Protein AF-A0A135S5Z6-F1 (afdb_monomer_lite)

InterPro domains:
  IPR000999 Ribonuclease III domain [PF14622] (173-322)
  IPR036389 Ribonuclease III, endonuclease domain superfamily [G3DSA:1.10.1520.10] (130-326)
  IPR036389 Ribonuclease III, endonuclease domain superfamily [SSF69065] (157-320)
  IPR040030 Large ribosomal subunit protein mL57 [PTHR28160] (63-325)

pLDDT: mean 74.76, std 24.68, range [29.77, 98.56]

Organism: NCBI:txid1460502

Secondary structure (DSSP, 8-state):
---------------------------------------PPPPPP-------------------S-------------------------HHHHHHHHHHHHHHHHHHHHTS-HHHHHS-TTT---GGG--SS--S--SSGGGG-------HHHHHHHHHHHH-TTGGGSS-HHHHHHHHB-TTGGGG-S--SHHHHHHHHHHHHHHHHHHHHT-SS--TTS----SSS-PPPP--HHHHHHTHHHH--HHHHS-HHHHHHHHHHHTGGGT-B---S-TT-TGGGTHHHHHHHHHHHHHHHHHHHHHHHHHHHHIIIIIIHHHHH--

Sequence (327 aa):
MPRDVEKLFRAPIAKKFPASGALAIRRYAHTEIRTTPSSLPRRPPPMATNGSRSAYSLTRQAARHCQSAANSRVVSPIQCLSRSFATTSSRKEAEAESKFDQLSRKTEEAERPDEIRQRPRWSYTPEGMKAPFSPHITKNPARSVWKVNEDPKKLDQMYVKLLGRDGDKMLPDETKWLAVTHKSFDQGRRGFNDKLAYLGRQAVILETTNRIVTGTDPLKKAIVPEKSYQRTPFEHPALTRVDNLNAEQPQKIVTKEKVEALALAAGLDKVLRWKPAKPENLSGSGQQIVLNSAVFAIVGAITLQHGAEVAGRVIRDRILRPLSANR

Radius of gyration: 34.45 Å; chains: 1;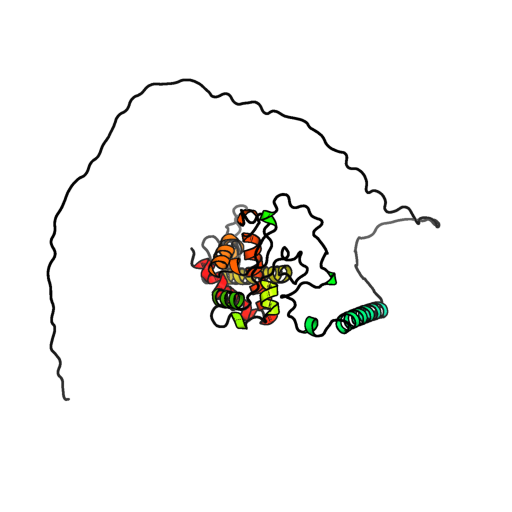 bounding box: 79×120×78 Å

Foldseek 3Di:
DDDDDDDDDDDDDDDDDDDDDDDDDDDDDDDDDDDDDDDDDDDDDDDDDDDDDDDDDDDDDDDDDDDDDDDDDDDDDDDDDDDDPDPPDDPVVVVVVVVVVVVVVVVVVVPDDVVVVPDQLLQDFDPVPDDPDDPDDDPDVVLVDDDADPDLVVLLLLLCLQQNPCSSVLAPSNLSSLLQEDCQFPVCSGRHQQVLLVQLVVLLQVLLLVCQLPDPDQDPQLDDQDPPPRDDDDDDPNVSSNSSCVVDHSCNLDDLVLLQVLLVSSVSVRHHRHRFPGPVDRVVSVVSVSSSSSVSSSLSSSCVRPNSVVSSVSSVPRPRVSSVVVD

Structure (mmCIF, N/CA/C/O backbone):
data_AF-A0A135S5Z6-F1
#
_entry.id   AF-A0A135S5Z6-F1
#
loop_
_atom_site.group_PDB
_atom_site.id
_atom_site.type_symbol
_atom_site.label_atom_id
_atom_site.label_alt_id
_atom_site.label_comp_id
_atom_site.label_asym_id
_atom_site.label_entity_id
_atom_site.label_seq_id
_atom_site.pdbx_PDB_ins_code
_atom_site.Cartn_x
_atom_site.Cartn_y
_atom_site.Cartn_z
_atom_site.occupancy
_atom_site.B_iso_or_equiv
_atom_site.auth_seq_id
_atom_site.auth_comp_id
_atom_site.auth_asym_id
_atom_site.auth_atom_id
_atom_site.pdbx_PDB_model_num
ATOM 1 N N . MET A 1 1 ? -30.371 -57.659 24.797 1.00 33.06 1 MET A N 1
ATOM 2 C CA . MET A 1 1 ? -30.153 -59.118 24.902 1.00 33.06 1 MET A CA 1
ATOM 3 C C . MET A 1 1 ? -30.192 -59.698 23.503 1.00 33.06 1 MET A C 1
ATOM 5 O O . MET A 1 1 ? -31.210 -59.479 22.857 1.00 33.06 1 MET A O 1
ATOM 9 N N . PRO A 1 2 ? -29.181 -60.454 23.052 1.00 59.91 2 PRO A N 1
ATOM 10 C CA . PRO A 1 2 ? -27.808 -60.629 23.568 1.00 59.91 2 PRO A CA 1
ATOM 11 C C . PRO A 1 2 ? -26.762 -60.211 22.493 1.00 59.91 2 PRO A C 1
ATOM 13 O O . PRO A 1 2 ? -27.157 -59.928 21.371 1.00 59.91 2 PRO A O 1
ATOM 16 N N . ARG A 1 3 ? -25.436 -60.149 22.659 1.00 42.84 3 ARG A N 1
ATOM 17 C CA . ARG A 1 3 ? -24.391 -60.277 23.706 1.00 42.84 3 ARG A CA 1
ATOM 18 C C . ARG A 1 3 ? -23.099 -59.803 22.982 1.00 42.84 3 ARG A C 1
ATOM 20 O O . ARG A 1 3 ? -23.012 -59.985 21.771 1.00 42.84 3 ARG A O 1
ATOM 27 N N . ASP A 1 4 ? -22.244 -58.978 23.591 1.00 39.84 4 ASP A N 1
ATOM 28 C CA . ASP A 1 4 ? -20.953 -59.338 24.235 1.00 39.84 4 ASP A CA 1
ATOM 29 C C . ASP A 1 4 ? -20.061 -60.253 23.356 1.00 39.84 4 ASP A C 1
ATOM 31 O O . ASP A 1 4 ? -20.560 -61.204 22.769 1.00 39.84 4 ASP A O 1
ATOM 35 N N . VAL A 1 5 ? -18.744 -60.082 23.178 1.00 50.25 5 VAL A N 1
ATOM 36 C CA . VAL A 1 5 ? -17.636 -59.949 24.152 1.00 50.25 5 VAL A CA 1
ATOM 37 C C . VAL A 1 5 ? -16.398 -59.470 23.343 1.00 50.25 5 VAL A C 1
ATOM 39 O O . VAL A 1 5 ? -16.127 -60.006 22.275 1.00 50.25 5 VAL A O 1
ATOM 42 N N . GLU A 1 6 ? -15.767 -58.326 23.617 1.00 40.44 6 GLU A N 1
ATOM 43 C CA . GLU A 1 6 ? -14.581 -58.125 24.476 1.00 40.44 6 GLU A CA 1
ATOM 44 C C . GLU A 1 6 ? -13.326 -59.018 24.234 1.00 40.44 6 GLU A C 1
ATOM 46 O O . GLU A 1 6 ? -13.364 -60.235 24.359 1.00 40.44 6 GLU A O 1
ATOM 51 N N . LYS A 1 7 ? -12.175 -58.325 24.114 1.00 39.28 7 LYS A N 1
ATOM 52 C CA . LYS A 1 7 ? -10.827 -58.643 24.654 1.00 39.28 7 LYS A CA 1
ATOM 53 C C . LYS A 1 7 ? -9.782 -59.439 23.841 1.00 39.28 7 LYS A C 1
ATOM 55 O O . LYS A 1 7 ? -10.051 -60.462 23.232 1.00 39.28 7 LYS A O 1
ATOM 60 N N . LEU A 1 8 ? -8.539 -58.972 24.086 1.00 38.53 8 LEU A N 1
ATOM 61 C CA . LEU A 1 8 ? -7.199 -59.586 23.954 1.00 38.53 8 LEU A CA 1
ATOM 62 C C . LEU A 1 8 ? -6.511 -59.380 22.582 1.00 38.53 8 LEU A C 1
ATOM 64 O O . LEU A 1 8 ? -7.043 -59.769 21.561 1.00 38.53 8 LEU A O 1
ATOM 68 N N . PHE A 1 9 ? -5.337 -58.744 22.449 1.00 41.53 9 PHE A N 1
ATOM 69 C CA . PHE A 1 9 ? -4.136 -58.807 23.290 1.00 41.53 9 PHE A CA 1
ATOM 70 C C . PHE A 1 9 ? -3.334 -57.488 23.338 1.00 41.53 9 PHE A C 1
ATOM 72 O O . PHE A 1 9 ? -3.061 -56.849 22.325 1.00 41.53 9 PHE A O 1
ATOM 79 N N . ARG A 1 10 ? -2.882 -57.152 24.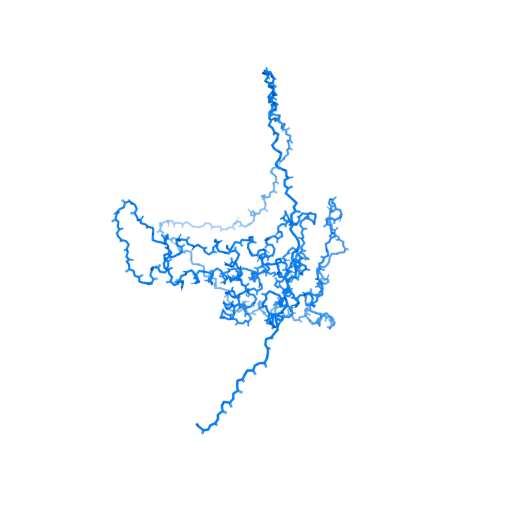553 1.00 38.50 10 ARG A N 1
ATOM 80 C CA . ARG A 1 10 ? -1.723 -56.297 24.857 1.00 38.50 10 ARG A CA 1
ATOM 81 C C . ARG A 1 10 ? -0.425 -57.041 24.520 1.00 38.50 10 ARG A C 1
ATOM 83 O O . ARG A 1 10 ? -0.319 -58.219 24.843 1.00 38.50 10 ARG A O 1
ATOM 90 N N . ALA A 1 11 ? 0.600 -56.317 24.078 1.00 42.72 11 ALA A N 1
ATOM 91 C CA . ALA A 1 11 ? 1.997 -56.693 24.301 1.00 42.72 11 ALA A CA 1
ATOM 92 C C . ALA A 1 11 ? 2.855 -55.432 24.546 1.00 42.72 11 ALA A C 1
ATOM 94 O O . ALA A 1 11 ? 2.865 -54.538 23.700 1.00 42.72 11 ALA A O 1
ATOM 95 N N . PRO A 1 12 ? 3.557 -55.332 25.690 1.00 49.12 12 PRO A N 1
ATOM 96 C CA . PRO A 1 12 ? 4.584 -54.330 25.941 1.00 49.12 12 PRO A CA 1
ATOM 97 C C . PRO A 1 12 ? 5.981 -54.936 25.737 1.00 49.12 12 PRO A C 1
ATOM 99 O O . PRO A 1 12 ? 6.234 -56.066 26.151 1.00 49.12 12 PRO A O 1
ATOM 102 N N . ILE A 1 13 ? 6.926 -54.169 25.189 1.00 45.94 13 ILE A N 1
ATOM 103 C CA . ILE A 1 13 ? 8.354 -54.486 25.313 1.00 45.94 13 ILE A CA 1
ATOM 104 C C . ILE A 1 13 ? 9.064 -53.284 25.922 1.00 45.94 13 ILE A C 1
ATOM 106 O O . ILE A 1 13 ? 9.037 -52.169 25.408 1.00 45.94 13 ILE A O 1
ATOM 110 N N . ALA A 1 14 ? 9.656 -53.556 27.077 1.00 39.03 14 ALA A N 1
ATOM 111 C CA . ALA A 1 14 ? 10.441 -52.660 27.896 1.00 39.03 14 ALA A CA 1
ATOM 112 C C . ALA A 1 14 ? 11.945 -52.923 27.708 1.00 39.03 14 ALA A C 1
ATOM 114 O O . ALA A 1 14 ? 12.332 -54.014 27.289 1.00 39.03 14 ALA A O 1
ATOM 115 N N . LYS A 1 15 ? 12.741 -51.973 28.234 1.00 37.72 15 LYS A N 1
ATOM 116 C CA . LYS A 1 15 ? 14.175 -52.043 28.612 1.00 37.72 15 LYS A CA 1
ATOM 117 C C . LYS A 1 15 ? 15.142 -51.750 27.445 1.00 37.72 15 LYS A C 1
ATOM 119 O O . LYS A 1 15 ? 14.987 -52.298 26.371 1.00 37.72 15 LYS A O 1
ATOM 124 N N . LYS A 1 16 ? 16.176 -50.906 27.576 1.00 40.78 16 LYS A N 1
ATOM 125 C CA . LYS A 1 16 ? 17.075 -50.668 28.723 1.00 40.78 16 LYS A CA 1
ATOM 126 C C . LYS A 1 16 ? 17.855 -49.348 28.529 1.00 40.78 16 LYS A C 1
ATOM 128 O O . LYS A 1 16 ? 18.374 -49.100 27.447 1.00 40.78 16 LYS A O 1
ATOM 133 N N . PHE A 1 17 ? 17.984 -48.567 29.602 1.00 38.69 17 PHE A N 1
ATOM 134 C CA . PHE A 1 17 ? 19.065 -47.592 29.815 1.00 38.69 17 PHE A CA 1
ATOM 135 C C . PHE A 1 17 ? 20.422 -48.312 29.943 1.00 38.69 17 PHE A C 1
ATOM 137 O O . PHE A 1 17 ? 20.457 -49.484 30.336 1.00 38.69 17 PHE A O 1
ATOM 144 N N . PRO A 1 18 ? 21.533 -47.581 29.763 1.00 49.31 18 PRO A N 1
ATOM 145 C CA . PRO A 1 18 ? 22.458 -47.466 30.887 1.00 49.31 18 PRO A CA 1
ATOM 146 C C . PRO A 1 18 ? 22.756 -46.012 31.265 1.00 49.31 18 PRO A C 1
ATOM 148 O O . PRO A 1 18 ? 22.744 -45.094 30.449 1.00 49.31 18 PRO A O 1
ATOM 151 N N . ALA A 1 19 ? 22.993 -45.854 32.561 1.00 38.47 19 ALA A N 1
ATOM 152 C CA . ALA A 1 19 ? 23.325 -44.628 33.252 1.00 38.47 19 ALA A CA 1
ATOM 153 C C . ALA A 1 19 ? 24.844 -44.455 33.412 1.00 38.47 19 ALA A C 1
ATOM 155 O O . ALA A 1 19 ? 25.598 -45.425 33.397 1.00 38.47 19 ALA A O 1
ATOM 156 N N . SER A 1 20 ? 25.192 -43.220 33.776 1.00 36.28 20 SER A N 1
ATOM 157 C CA . SER A 1 20 ? 26.299 -42.820 34.653 1.00 36.28 20 SER A CA 1
ATOM 158 C C . SER A 1 20 ? 27.591 -42.329 33.995 1.00 36.28 20 SER A C 1
ATOM 160 O O . SER A 1 20 ? 28.229 -43.010 33.202 1.00 36.28 20 SER A O 1
ATOM 162 N N . GLY A 1 21 ? 27.976 -41.120 34.406 1.00 33.28 21 GLY A N 1
ATOM 163 C CA . GLY A 1 21 ? 29.203 -40.420 34.038 1.00 33.28 21 GLY A CA 1
ATOM 164 C C . GLY A 1 21 ? 29.171 -38.987 34.569 1.00 33.28 21 GLY A C 1
ATOM 165 O O . GLY A 1 21 ? 28.945 -38.046 33.819 1.00 33.28 21 GLY A O 1
ATOM 166 N N . ALA A 1 22 ? 29.283 -38.850 35.890 1.00 35.81 22 ALA A N 1
ATOM 167 C CA . ALA A 1 22 ? 29.226 -37.601 36.640 1.00 35.81 22 ALA A CA 1
ATOM 168 C C . ALA A 1 22 ? 30.531 -36.775 36.575 1.00 35.81 22 ALA A C 1
ATOM 170 O O . ALA A 1 22 ? 31.592 -37.302 36.261 1.00 35.81 22 ALA A O 1
ATOM 171 N N . LEU A 1 23 ? 30.406 -35.522 37.043 1.00 34.34 23 LEU A N 1
ATOM 172 C CA . LEU A 1 23 ? 31.441 -34.631 37.599 1.00 34.34 23 LEU A CA 1
ATOM 173 C C . LEU A 1 23 ? 32.421 -33.949 36.627 1.00 34.34 23 LEU A C 1
ATOM 175 O O . LEU A 1 23 ? 33.351 -34.560 36.124 1.00 34.34 23 LEU A O 1
ATOM 179 N N . ALA A 1 24 ? 32.331 -32.616 36.546 1.00 35.38 24 ALA A N 1
ATOM 180 C CA . ALA A 1 24 ? 33.337 -31.747 37.172 1.00 35.38 24 ALA A CA 1
ATOM 181 C C . ALA A 1 24 ? 32.924 -30.267 37.105 1.00 35.38 24 ALA A C 1
ATOM 183 O O . ALA A 1 24 ? 32.918 -29.623 36.059 1.00 35.38 24 ALA A O 1
ATOM 184 N N . ILE A 1 25 ? 32.629 -29.725 38.283 1.00 36.72 25 ILE A N 1
ATOM 185 C CA . ILE A 1 25 ? 32.660 -28.300 38.600 1.00 36.72 25 ILE A CA 1
ATOM 186 C C . ILE A 1 25 ? 34.129 -27.862 38.571 1.00 36.72 25 ILE A C 1
ATOM 188 O O . ILE A 1 25 ? 34.948 -28.443 39.282 1.00 36.72 25 ILE A O 1
ATOM 192 N N . ARG A 1 26 ? 34.470 -26.800 37.835 1.00 34.34 26 ARG A N 1
ATOM 193 C CA . ARG A 1 26 ? 35.707 -26.051 38.091 1.00 34.34 26 ARG A CA 1
ATOM 194 C C . ARG A 1 26 ? 35.443 -24.552 38.051 1.00 34.34 26 ARG A C 1
ATOM 196 O O . ARG A 1 26 ? 35.392 -23.921 37.003 1.00 34.34 26 ARG A O 1
ATOM 203 N N . ARG A 1 27 ? 35.263 -24.015 39.258 1.00 32.66 27 ARG A N 1
ATOM 204 C CA . ARG A 1 27 ? 35.545 -22.623 39.604 1.00 32.66 27 ARG A CA 1
ATOM 205 C C . ARG A 1 27 ? 37.040 -22.379 39.379 1.00 32.66 27 ARG A C 1
ATOM 207 O O . ARG A 1 27 ? 37.848 -23.180 39.839 1.00 32.66 27 ARG A O 1
ATOM 214 N N . TYR A 1 28 ? 37.391 -21.260 38.763 1.00 33.09 28 TYR A N 1
ATOM 215 C CA . TYR A 1 28 ? 38.654 -20.584 39.035 1.00 33.09 28 TYR A CA 1
ATOM 216 C C . TYR A 1 28 ? 38.333 -19.142 39.389 1.00 33.09 28 TYR A C 1
ATOM 218 O O . TYR A 1 28 ? 37.579 -18.466 38.692 1.00 33.09 28 TYR A O 1
ATOM 226 N N . ALA A 1 29 ? 38.865 -18.730 40.529 1.00 35.31 29 ALA A N 1
ATOM 227 C CA . ALA A 1 29 ? 38.752 -17.404 41.085 1.00 35.31 29 ALA A CA 1
ATOM 228 C C . ALA A 1 29 ? 40.149 -16.771 41.142 1.00 35.31 29 ALA A C 1
ATOM 230 O O . ALA A 1 29 ? 41.141 -17.486 41.249 1.00 35.31 29 ALA A O 1
ATOM 231 N N . HIS A 1 30 ? 40.144 -15.439 41.113 1.00 31.36 30 HIS A N 1
ATOM 232 C CA . HIS A 1 30 ? 41.157 -14.498 41.593 1.00 31.36 30 HIS A CA 1
ATOM 233 C C . HIS A 1 30 ? 42.606 -14.613 41.101 1.00 31.36 30 HIS A C 1
ATOM 235 O O . HIS A 1 30 ? 43.379 -15.441 41.562 1.00 31.36 30 HIS A O 1
ATOM 241 N N . THR A 1 31 ? 43.016 -13.574 40.372 1.00 35.94 31 THR A N 1
ATOM 242 C CA . THR A 1 31 ? 44.218 -12.805 40.730 1.00 35.94 31 THR A CA 1
ATOM 243 C C . THR A 1 31 ? 43.923 -11.318 40.552 1.00 35.94 31 THR A C 1
ATOM 245 O O . THR A 1 31 ? 43.756 -10.837 39.433 1.00 35.94 31 THR A O 1
ATOM 248 N N . GLU A 1 32 ? 43.827 -10.608 41.676 1.00 32.50 32 GLU A N 1
ATOM 249 C CA . GLU A 1 32 ? 44.032 -9.163 41.766 1.00 32.50 32 GLU A CA 1
ATOM 250 C C . GLU A 1 32 ? 45.529 -8.868 41.613 1.00 32.50 32 GLU A C 1
ATOM 252 O O . GLU A 1 32 ? 46.336 -9.495 42.293 1.00 32.50 32 GLU A O 1
ATOM 257 N N . ILE A 1 33 ? 45.897 -7.865 40.810 1.00 39.72 33 ILE A N 1
ATOM 258 C CA . ILE A 1 33 ? 47.034 -6.992 41.125 1.00 39.72 33 ILE A CA 1
ATOM 259 C C . ILE A 1 33 ? 46.586 -5.547 40.899 1.00 39.72 33 ILE A C 1
ATOM 261 O O . ILE A 1 33 ? 46.046 -5.170 39.861 1.00 39.72 33 ILE A O 1
ATOM 265 N N . ARG A 1 34 ? 46.797 -4.773 41.954 1.00 33.94 34 ARG A N 1
ATOM 266 C CA . ARG A 1 34 ? 46.487 -3.368 42.183 1.00 33.94 34 ARG A CA 1
ATOM 267 C C . ARG A 1 34 ? 47.744 -2.558 41.855 1.00 33.94 34 ARG A C 1
ATOM 269 O O . ARG A 1 34 ? 48.773 -2.908 42.414 1.00 33.94 34 ARG A O 1
ATOM 276 N N . THR A 1 35 ? 47.651 -1.480 41.069 1.00 34.44 35 THR A N 1
ATOM 277 C CA . THR A 1 35 ? 48.279 -0.164 41.351 1.00 34.44 35 THR A CA 1
ATOM 278 C C . THR A 1 35 ? 47.932 0.883 40.284 1.00 34.44 35 THR A C 1
ATOM 280 O O . THR A 1 35 ? 47.500 0.572 39.183 1.00 34.44 35 THR A O 1
ATOM 283 N N . THR A 1 36 ? 48.020 2.141 40.704 1.00 39.62 36 THR A N 1
ATOM 284 C CA . THR A 1 36 ? 47.377 3.369 40.214 1.00 39.62 36 THR A CA 1
ATOM 285 C C . THR A 1 36 ? 48.281 4.173 39.231 1.00 39.62 36 THR A C 1
ATOM 287 O O . THR A 1 36 ? 49.090 3.566 38.541 1.00 39.62 36 THR A O 1
ATOM 290 N N . PRO A 1 37 ? 48.140 5.506 39.041 1.00 45.12 37 PRO A N 1
ATOM 291 C CA . PRO A 1 37 ? 47.428 6.096 37.901 1.00 45.12 37 PRO A CA 1
ATOM 292 C C . PRO A 1 37 ? 48.278 7.139 37.133 1.00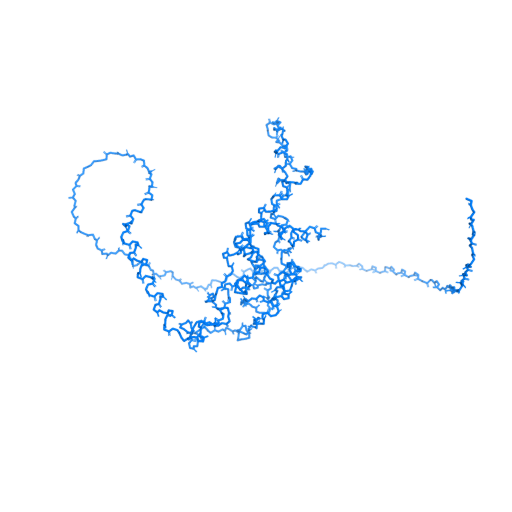 45.12 37 PRO A C 1
ATOM 294 O O . PRO A 1 37 ? 48.961 7.940 37.759 1.00 45.12 37 PRO A O 1
ATOM 297 N N . SER A 1 38 ? 48.189 7.272 35.804 1.00 33.22 38 SER A N 1
ATOM 298 C CA . SER A 1 38 ? 48.546 8.566 35.185 1.00 33.22 38 SER A CA 1
ATOM 299 C C . SER A 1 38 ? 48.112 8.715 33.726 1.00 33.22 38 SER A C 1
ATOM 301 O O . SER A 1 38 ? 48.103 7.759 32.957 1.00 33.22 38 SER A O 1
ATOM 303 N N . SER A 1 39 ? 47.880 9.978 33.366 1.00 34.44 39 SER A N 1
ATOM 304 C CA . SER A 1 39 ? 47.888 10.572 32.024 1.00 34.44 39 SER A CA 1
ATOM 305 C C . SER A 1 39 ? 46.571 10.592 31.225 1.00 34.44 39 SER A C 1
ATOM 307 O O . SER A 1 39 ? 46.135 9.652 30.570 1.00 34.44 39 SER A O 1
ATOM 309 N N . LEU A 1 40 ? 45.963 11.778 31.284 1.00 49.03 40 LEU A N 1
ATOM 310 C CA . LEU A 1 40 ? 44.963 12.342 30.381 1.00 49.03 40 LEU A CA 1
ATOM 311 C C . LEU A 1 40 ? 45.347 12.177 28.897 1.00 49.03 40 LEU A C 1
ATOM 313 O O . LEU A 1 40 ? 46.477 12.516 28.540 1.00 49.03 40 LEU A O 1
ATOM 317 N N . PRO A 1 41 ? 44.393 11.900 27.991 1.00 40.62 41 PRO A N 1
ATOM 318 C CA . PRO A 1 41 ? 44.498 12.350 26.617 1.00 40.62 41 PRO A CA 1
ATOM 319 C C . PRO A 1 41 ? 43.770 13.690 26.452 1.00 40.62 41 PRO A C 1
ATOM 321 O O . PRO A 1 41 ? 42.580 13.851 26.730 1.00 40.62 41 PRO A O 1
ATOM 324 N N . ARG A 1 42 ? 44.548 14.673 26.006 1.00 38.09 42 ARG A N 1
ATOM 325 C CA . ARG A 1 42 ? 44.143 16.033 25.651 1.00 38.09 42 ARG A CA 1
ATOM 326 C C . ARG A 1 42 ? 43.036 16.015 24.590 1.00 38.09 42 ARG A C 1
ATOM 328 O O . ARG A 1 42 ? 43.154 15.334 23.575 1.00 38.09 42 ARG A O 1
ATOM 335 N N . ARG A 1 43 ? 41.997 16.832 24.797 1.00 42.97 43 ARG A N 1
ATOM 336 C CA . ARG A 1 43 ? 41.061 17.246 23.740 1.00 42.97 43 ARG A CA 1
ATOM 337 C C . ARG A 1 43 ? 41.835 17.979 22.633 1.00 42.97 43 ARG A C 1
ATOM 339 O O . ARG A 1 43 ? 42.553 18.924 22.963 1.00 42.97 43 ARG A O 1
ATOM 346 N N . PRO A 1 44 ? 41.666 17.628 21.349 1.00 50.72 44 PRO A N 1
ATOM 347 C CA . PRO A 1 44 ? 42.070 18.509 20.265 1.00 50.72 44 PRO A CA 1
ATOM 348 C C . PRO A 1 44 ? 41.059 19.667 20.113 1.00 50.72 44 PRO A C 1
ATOM 350 O O . PRO A 1 44 ? 39.861 19.470 20.340 1.00 50.72 44 PRO A O 1
ATOM 353 N N . PRO A 1 45 ? 41.517 20.881 19.760 1.00 50.78 45 PRO A N 1
ATOM 354 C CA . PRO A 1 45 ? 40.648 22.035 19.548 1.00 50.78 45 PRO A CA 1
ATOM 355 C C . PRO A 1 45 ? 39.825 21.892 18.253 1.00 50.78 45 PRO A C 1
ATOM 357 O O . PRO A 1 45 ? 40.278 21.247 17.305 1.00 50.78 45 PRO A O 1
ATOM 360 N N . PRO A 1 46 ? 38.637 22.517 18.163 1.00 39.91 46 PRO A N 1
ATOM 361 C CA . PRO A 1 46 ? 37.906 22.597 16.908 1.00 39.91 46 PRO A CA 1
ATOM 362 C C . PRO A 1 46 ? 38.623 23.560 15.951 1.00 39.91 46 PRO A C 1
ATOM 364 O O . PRO A 1 46 ? 38.662 24.769 16.175 1.00 39.91 46 PRO A O 1
ATOM 367 N N . MET A 1 47 ? 39.180 23.025 14.863 1.00 36.56 47 MET A N 1
ATOM 368 C CA . MET A 1 47 ? 39.570 23.827 13.706 1.00 36.56 47 MET A CA 1
ATOM 369 C C . MET A 1 47 ? 38.311 24.290 12.972 1.00 36.56 47 MET A C 1
ATOM 371 O O . MET A 1 47 ? 37.653 23.512 12.284 1.00 36.56 47 MET A O 1
ATOM 375 N N . ALA A 1 48 ? 37.996 25.574 13.108 1.00 40.22 48 ALA A N 1
ATOM 376 C CA . ALA A 1 48 ? 37.149 26.288 12.170 1.00 40.22 48 ALA A CA 1
ATOM 377 C C . ALA A 1 48 ? 38.002 26.676 10.953 1.00 40.22 48 ALA A C 1
ATOM 379 O O . ALA A 1 48 ? 38.882 27.530 11.053 1.00 40.22 48 ALA A O 1
ATOM 380 N N . THR A 1 49 ? 37.749 26.055 9.803 1.00 48.69 49 THR A N 1
ATOM 381 C CA . THR A 1 49 ? 38.215 26.558 8.510 1.00 48.69 49 THR A CA 1
ATOM 382 C C . THR A 1 49 ? 37.036 27.185 7.775 1.00 48.69 49 THR A C 1
ATOM 384 O O . THR A 1 49 ? 36.084 26.525 7.367 1.00 48.69 49 THR A O 1
ATOM 387 N N . ASN A 1 50 ? 37.107 28.508 7.639 1.00 36.94 50 ASN A N 1
ATOM 388 C CA . ASN A 1 50 ? 36.367 29.267 6.640 1.00 36.94 50 ASN A CA 1
ATOM 389 C C . ASN A 1 50 ? 36.802 28.829 5.237 1.00 36.94 50 ASN A C 1
ATOM 391 O O . ASN A 1 50 ? 37.981 28.554 5.013 1.00 36.94 50 ASN A O 1
ATOM 395 N N . GLY A 1 51 ? 35.876 28.829 4.276 1.00 30.48 51 GLY A N 1
ATOM 396 C CA . GLY A 1 51 ? 36.243 28.528 2.896 1.00 30.48 51 GLY A CA 1
ATOM 397 C C . GLY A 1 51 ? 35.112 28.514 1.879 1.00 30.48 51 GLY A C 1
ATOM 398 O O . GLY A 1 51 ? 34.940 27.517 1.195 1.00 30.48 51 GLY A O 1
ATOM 399 N N . SER A 1 52 ? 34.426 29.650 1.750 1.00 39.19 52 SER A N 1
ATOM 400 C CA . SER A 1 52 ? 34.001 30.240 0.470 1.00 39.19 52 SER A CA 1
ATOM 401 C C . SER A 1 52 ? 32.997 29.516 -0.439 1.00 39.19 52 SER A C 1
ATOM 403 O O . SER A 1 52 ? 33.235 28.414 -0.921 1.00 39.19 52 SER A O 1
ATOM 405 N N . ARG A 1 53 ? 31.986 30.307 -0.839 1.00 39.00 53 ARG A N 1
ATOM 406 C CA . ARG A 1 53 ? 31.264 30.379 -2.134 1.00 39.00 53 ARG A CA 1
ATOM 407 C C . ARG A 1 53 ? 29.760 30.357 -1.874 1.00 39.00 53 ARG A C 1
ATOM 409 O O . ARG A 1 53 ? 29.272 29.549 -1.108 1.00 39.00 53 ARG A O 1
ATOM 416 N N . SER A 1 54 ? 28.938 31.157 -2.518 1.00 39.59 54 SER A N 1
ATOM 417 C CA . SER A 1 54 ? 29.115 32.298 -3.402 1.00 39.59 54 SER A CA 1
ATOM 418 C C . SER A 1 54 ? 27.711 32.886 -3.529 1.00 39.59 54 SER A C 1
ATOM 420 O O . SER A 1 54 ? 26.718 32.186 -3.321 1.00 39.59 54 SER A O 1
ATOM 422 N N . ALA A 1 55 ? 27.661 34.179 -3.797 1.00 39.16 55 ALA A N 1
ATOM 423 C CA . ALA A 1 55 ? 26.481 35.009 -3.854 1.00 39.16 55 ALA A CA 1
ATOM 424 C C . ALA A 1 55 ? 25.294 34.361 -4.583 1.00 39.16 55 ALA A C 1
ATOM 426 O O . ALA A 1 55 ? 25.391 33.893 -5.716 1.00 39.16 55 ALA A O 1
ATOM 427 N N . TYR A 1 56 ? 24.142 34.441 -3.920 1.00 37.12 56 TYR A N 1
ATOM 428 C CA . TYR A 1 56 ? 22.836 34.436 -4.553 1.00 37.12 56 TYR A CA 1
ATOM 429 C C . TYR A 1 56 ? 22.820 35.494 -5.656 1.00 37.12 56 TYR A C 1
ATOM 431 O O . TYR A 1 56 ? 22.847 36.692 -5.378 1.00 37.12 56 TYR A O 1
ATOM 439 N N . SER A 1 57 ? 22.767 35.048 -6.906 1.00 34.94 57 SER A N 1
ATOM 440 C CA . SER A 1 57 ? 22.549 35.927 -8.044 1.00 34.94 57 SER A CA 1
ATOM 441 C C . SER A 1 57 ? 21.400 35.406 -8.901 1.00 34.94 57 SER A C 1
ATOM 443 O O . SER A 1 57 ? 21.469 34.309 -9.448 1.00 34.94 57 SER A O 1
ATOM 445 N N . LEU A 1 58 ? 20.407 36.283 -9.052 1.00 37.22 58 LEU A N 1
ATOM 446 C CA . LEU A 1 58 ? 19.647 36.509 -10.279 1.00 37.22 58 LEU A CA 1
ATOM 447 C C . LEU A 1 58 ? 18.553 35.492 -10.631 1.00 37.22 58 LEU A C 1
ATOM 449 O O . LEU A 1 58 ? 18.737 34.547 -11.386 1.00 37.22 58 LEU A O 1
ATOM 453 N N . THR A 1 59 ? 17.337 35.818 -10.194 1.00 39.25 59 THR A N 1
ATOM 454 C CA . THR A 1 59 ? 16.136 35.737 -11.046 1.00 39.25 59 THR A CA 1
ATOM 455 C C . THR A 1 59 ? 15.094 36.743 -10.543 1.00 39.25 59 THR A C 1
ATOM 457 O O . THR A 1 59 ? 14.072 36.411 -9.955 1.00 39.25 59 THR A O 1
ATOM 460 N N . ARG A 1 60 ? 15.389 38.033 -10.748 1.00 40.69 60 ARG A N 1
ATOM 461 C CA . ARG A 1 60 ? 14.389 39.109 -10.803 1.00 40.69 60 ARG A CA 1
ATOM 462 C C . ARG A 1 60 ? 14.308 39.579 -12.248 1.00 40.69 60 ARG A C 1
ATOM 464 O O . ARG A 1 60 ? 15.001 40.513 -12.627 1.00 40.69 60 ARG A O 1
ATOM 471 N N . GLN A 1 61 ? 13.481 38.919 -13.049 1.00 35.59 61 GLN A N 1
ATOM 472 C CA . GLN A 1 61 ? 13.006 39.481 -14.311 1.00 35.59 61 GLN A CA 1
ATOM 473 C C . GLN A 1 61 ? 11.706 38.786 -14.720 1.00 35.59 61 GLN A C 1
ATOM 475 O O . GLN A 1 61 ? 11.651 37.932 -15.592 1.00 35.59 61 GLN A O 1
ATOM 480 N N . ALA A 1 62 ? 10.641 39.161 -14.025 1.00 36.56 62 ALA A N 1
ATOM 481 C CA . ALA A 1 62 ? 9.278 39.064 -14.512 1.00 36.56 62 ALA A CA 1
ATOM 482 C C . ALA A 1 62 ? 8.529 40.279 -13.949 1.00 36.56 62 ALA A C 1
ATOM 484 O O . ALA A 1 62 ? 8.743 40.644 -12.794 1.00 36.56 62 ALA A O 1
ATOM 485 N N . ALA A 1 63 ? 7.680 40.889 -14.776 1.00 37.00 63 ALA A N 1
ATOM 486 C CA . ALA A 1 63 ? 6.836 42.054 -14.490 1.00 37.00 63 ALA A CA 1
ATOM 487 C C . ALA A 1 63 ? 7.493 43.444 -14.611 1.00 37.00 63 ALA A C 1
ATOM 489 O O . ALA A 1 63 ? 7.566 44.206 -13.650 1.00 37.00 63 ALA A O 1
ATOM 490 N N . ARG A 1 64 ? 7.868 43.821 -15.840 1.00 39.94 64 ARG A N 1
ATOM 491 C CA . ARG A 1 64 ? 7.744 45.208 -16.326 1.00 39.94 64 ARG A CA 1
ATOM 492 C C . ARG A 1 64 ? 7.402 45.214 -17.813 1.00 39.94 64 ARG A C 1
ATOM 494 O O . ARG A 1 64 ? 8.275 45.386 -18.648 1.00 39.94 64 ARG A O 1
ATOM 501 N N . HIS A 1 65 ? 6.132 45.012 -18.131 1.00 34.81 65 HIS A N 1
ATOM 502 C CA . HIS A 1 65 ? 5.508 45.620 -19.301 1.00 34.81 65 HIS A CA 1
ATOM 503 C C . HIS A 1 65 ? 3.995 45.631 -19.074 1.00 34.81 65 HIS A C 1
ATOM 505 O O . HIS A 1 65 ? 3.450 44.668 -18.544 1.00 34.81 65 HIS A O 1
ATOM 511 N N . CYS A 1 66 ? 3.365 46.741 -19.456 1.00 32.94 66 CYS A N 1
ATOM 512 C CA . CYS A 1 66 ? 1.937 47.058 -19.340 1.00 32.94 66 CYS A CA 1
ATOM 513 C C . CYS A 1 66 ? 1.485 47.655 -17.993 1.00 32.94 66 CYS A C 1
ATOM 515 O O . CYS A 1 66 ? 0.693 47.076 -17.257 1.00 32.94 66 CYS A O 1
ATOM 517 N N . GLN A 1 67 ? 1.920 48.889 -17.726 1.00 33.66 67 GLN A N 1
ATOM 518 C CA . GLN A 1 67 ? 1.045 49.899 -17.123 1.00 33.66 67 GLN A CA 1
ATOM 519 C C . GLN A 1 67 ? 1.154 51.188 -17.942 1.00 33.66 67 GLN A C 1
ATOM 521 O O . GLN A 1 67 ? 2.195 51.836 -17.933 1.00 33.66 67 GLN A O 1
ATOM 526 N N . SER A 1 68 ? 0.083 51.538 -18.653 1.00 29.77 68 SER A N 1
ATOM 527 C CA . SER A 1 68 ? -0.302 52.926 -18.921 1.00 29.77 68 SER A CA 1
ATOM 528 C C . SER A 1 68 ? -1.720 52.942 -19.490 1.00 29.77 68 SER A C 1
ATOM 530 O O . SER A 1 68 ? -1.917 52.582 -20.645 1.00 29.77 68 SER A O 1
ATOM 532 N N . ALA A 1 69 ? -2.694 53.315 -18.659 1.00 35.25 69 ALA A N 1
ATOM 533 C CA . ALA A 1 69 ? -3.800 54.191 -19.043 1.00 35.25 69 ALA A CA 1
ATOM 534 C C . ALA A 1 69 ? -4.642 54.552 -17.804 1.00 35.25 69 ALA A C 1
ATOM 536 O O . ALA A 1 69 ? -5.404 53.743 -17.289 1.00 35.25 69 ALA A O 1
ATOM 537 N N . ALA A 1 70 ? -4.456 55.805 -17.386 1.00 35.56 70 ALA A N 1
ATOM 538 C CA . ALA A 1 70 ? -5.441 56.742 -16.847 1.00 35.56 70 ALA A CA 1
ATOM 539 C C . ALA A 1 70 ? -6.155 56.481 -15.499 1.00 35.56 70 ALA A C 1
ATOM 541 O O . ALA A 1 70 ? -6.980 55.593 -15.319 1.00 35.56 70 ALA A O 1
ATOM 542 N N . ASN A 1 71 ? -5.881 57.426 -14.595 1.00 33.66 71 ASN A N 1
ATOM 543 C CA . ASN A 1 71 ? -6.590 57.760 -13.365 1.00 33.66 71 ASN A CA 1
ATOM 544 C C . ASN A 1 71 ? -8.027 58.265 -13.604 1.00 33.66 71 ASN A C 1
ATOM 546 O O . ASN A 1 71 ? -8.232 59.138 -14.444 1.00 33.66 71 ASN A O 1
ATOM 550 N N . SER A 1 72 ? -8.944 57.931 -12.690 1.00 32.72 72 SER A N 1
ATOM 551 C CA . SER A 1 72 ? -9.869 58.918 -12.110 1.00 32.72 72 SER A CA 1
ATOM 552 C C . SER A 1 72 ? -10.202 58.574 -10.652 1.00 32.72 72 SER A C 1
ATOM 554 O O . SER A 1 72 ? -10.287 57.413 -10.269 1.00 32.72 72 SER A O 1
ATOM 556 N N . ARG A 1 73 ? -10.312 59.630 -9.845 1.00 36.50 73 ARG A N 1
ATOM 557 C CA . ARG A 1 73 ? -10.364 59.691 -8.376 1.00 36.50 73 ARG A CA 1
ATOM 558 C C . ARG A 1 73 ? -11.696 59.203 -7.760 1.00 36.50 73 ARG A C 1
ATOM 560 O O . ARG A 1 73 ? -12.718 59.263 -8.430 1.00 36.50 73 ARG A O 1
ATOM 567 N N . VAL A 1 74 ? -11.645 58.936 -6.440 1.00 35.31 74 VAL A N 1
ATOM 568 C CA . VAL A 1 74 ? -12.563 59.385 -5.346 1.00 35.31 74 VAL A CA 1
ATOM 569 C C . VAL A 1 74 ? -13.056 58.259 -4.391 1.00 35.31 74 VAL A C 1
ATOM 571 O O . VAL A 1 74 ? -13.901 57.456 -4.750 1.00 35.31 74 VAL A O 1
ATOM 574 N N . VAL A 1 75 ? -12.532 58.321 -3.147 1.00 36.03 75 VAL A N 1
ATOM 575 C CA . VAL A 1 75 ? -13.124 58.067 -1.797 1.00 36.03 75 VAL A CA 1
ATOM 576 C C . VAL A 1 75 ? -13.517 56.637 -1.337 1.00 36.03 75 VAL A C 1
ATOM 578 O O . VAL A 1 75 ? -14.340 55.952 -1.925 1.00 36.03 75 VAL A O 1
ATOM 581 N N . SER A 1 76 ? -12.927 56.240 -0.196 1.00 37.91 76 SER A N 1
ATOM 582 C CA . SER A 1 76 ? -13.176 55.064 0.681 1.00 37.91 76 SER A CA 1
ATOM 583 C C . SER A 1 76 ? -14.513 55.185 1.472 1.00 37.91 76 SER A C 1
ATOM 585 O O . SER A 1 76 ? -15.001 56.311 1.528 1.00 37.91 76 SER A O 1
ATOM 587 N N . PRO A 1 77 ? -15.093 54.159 2.171 1.00 48.12 77 PRO A N 1
ATOM 588 C CA . PRO A 1 77 ? -14.400 53.201 3.061 1.00 48.12 77 PRO A CA 1
ATOM 589 C C . PRO A 1 77 ? -14.948 51.743 3.164 1.00 48.12 77 PRO A C 1
ATOM 591 O O . PRO A 1 77 ? -16.073 51.438 2.802 1.00 48.12 77 PRO A O 1
ATOM 594 N N . ILE A 1 78 ? -14.090 50.866 3.716 1.00 46.09 78 ILE A N 1
ATOM 595 C CA . ILE A 1 78 ? -14.326 49.642 4.526 1.00 46.09 78 ILE A CA 1
ATOM 596 C C . ILE A 1 78 ? -15.519 48.736 4.148 1.00 46.09 78 ILE A C 1
ATOM 598 O O . ILE A 1 78 ? -16.648 49.079 4.473 1.00 46.09 78 ILE A O 1
ATOM 602 N N . GLN A 1 79 ? -15.245 47.503 3.671 1.00 36.75 79 GLN A N 1
ATOM 603 C CA . GLN A 1 79 ? -15.897 46.261 4.151 1.00 36.75 79 GLN A CA 1
ATOM 604 C C . GLN A 1 79 ? -15.318 44.953 3.549 1.00 36.75 79 GLN A C 1
ATOM 606 O O . GLN A 1 79 ? -15.137 44.810 2.346 1.00 36.75 79 GLN A O 1
ATOM 611 N N . CYS A 1 80 ? -15.055 44.010 4.462 1.00 34.22 80 CYS A N 1
ATOM 612 C CA . CYS A 1 80 ? -15.191 42.546 4.395 1.00 34.22 80 CYS A CA 1
ATOM 613 C C . CYS A 1 80 ? -14.570 41.730 3.237 1.00 34.22 80 CYS A C 1
ATOM 615 O O . CYS A 1 80 ? -15.095 41.614 2.135 1.00 34.22 80 CYS A O 1
ATOM 617 N N . LEU A 1 81 ? -13.512 40.992 3.592 1.00 42.81 81 LEU A N 1
ATOM 618 C CA . LEU A 1 81 ? -12.965 39.856 2.849 1.00 42.81 81 LEU A CA 1
ATOM 619 C C . LEU A 1 81 ? -13.981 38.704 2.765 1.00 42.81 81 LEU A C 1
ATOM 621 O O . LEU A 1 81 ? -14.221 38.006 3.746 1.00 42.81 81 LEU A O 1
ATOM 625 N N . SER A 1 82 ? -14.495 38.439 1.567 1.00 37.03 82 SER A N 1
ATOM 626 C CA . SER A 1 82 ? -14.986 37.114 1.172 1.00 37.03 82 SER A CA 1
ATOM 627 C C . SER A 1 82 ? -14.455 36.795 -0.229 1.00 37.03 82 SER A C 1
ATOM 629 O O . SER A 1 82 ? -14.877 37.354 -1.236 1.00 37.03 82 SER A O 1
ATOM 631 N N . ARG A 1 83 ? -13.434 35.928 -0.293 1.00 38.94 83 ARG A N 1
ATOM 632 C CA . ARG A 1 83 ? -12.926 35.367 -1.553 1.00 38.94 83 ARG A CA 1
ATOM 633 C C . ARG A 1 83 ? -13.911 34.307 -2.037 1.00 38.94 83 ARG A C 1
ATOM 635 O O . ARG A 1 83 ? -13.814 33.147 -1.648 1.00 38.94 83 ARG A O 1
ATOM 642 N N . SER A 1 84 ? -14.827 34.704 -2.907 1.00 36.91 84 SER A N 1
ATOM 643 C CA . SER A 1 84 ? -15.587 33.780 -3.744 1.00 36.91 84 SER A CA 1
ATOM 644 C C . SER A 1 84 ? -14.714 33.370 -4.931 1.00 36.91 84 SER A C 1
ATOM 646 O O . SER A 1 84 ? -14.469 34.170 -5.830 1.00 36.91 84 SER A O 1
ATOM 648 N N . PHE A 1 85 ? -14.222 32.130 -4.950 1.00 40.62 85 PHE A N 1
ATOM 649 C CA . PHE A 1 85 ? -13.690 31.536 -6.177 1.00 40.62 85 PHE A CA 1
ATOM 650 C C . PHE A 1 85 ? -14.872 31.048 -7.019 1.00 40.62 85 PHE A C 1
ATOM 652 O O . PHE A 1 85 ? -15.301 29.906 -6.900 1.00 40.62 85 PHE A O 1
ATOM 659 N N . ALA A 1 86 ? -15.418 31.937 -7.846 1.00 36.78 86 ALA A N 1
ATOM 660 C CA . ALA A 1 86 ? -16.338 31.581 -8.918 1.00 36.78 86 ALA A CA 1
ATOM 661 C C . ALA A 1 86 ? -15.584 31.683 -10.250 1.00 36.78 86 ALA A C 1
ATOM 663 O O . ALA A 1 86 ? -15.380 32.771 -10.780 1.00 36.78 86 ALA A O 1
ATOM 664 N N . THR A 1 87 ? -15.134 30.548 -10.785 1.00 42.16 87 THR A N 1
ATOM 665 C CA . THR A 1 87 ? -14.695 30.443 -12.181 1.00 42.16 87 THR A CA 1
ATOM 666 C C . THR A 1 87 ? -15.918 30.156 -13.039 1.00 42.16 87 THR A C 1
ATOM 668 O O . THR A 1 87 ? -16.301 29.003 -13.223 1.00 42.16 87 THR A O 1
ATOM 671 N N . THR A 1 88 ? -16.553 31.196 -13.568 1.00 43.12 88 THR A N 1
ATOM 672 C CA . THR A 1 88 ? -17.493 31.051 -14.682 1.00 43.12 88 THR A CA 1
ATOM 673 C C . THR A 1 88 ? -16.682 30.954 -15.973 1.00 43.12 88 THR A C 1
ATOM 675 O O . THR A 1 88 ? -16.522 31.939 -16.687 1.00 43.12 88 THR A O 1
ATOM 678 N N . SER A 1 89 ? -16.113 29.778 -16.247 1.00 50.94 89 SER A N 1
ATOM 679 C CA . SER A 1 89 ? -15.678 29.452 -17.608 1.00 50.94 89 SER A CA 1
ATOM 680 C C . SER A 1 89 ? -16.931 29.160 -18.429 1.00 50.94 89 SER A C 1
ATOM 682 O O . SER A 1 89 ? -17.833 28.443 -17.981 1.00 50.94 89 SER A O 1
ATOM 684 N N . SER A 1 90 ? -17.040 29.797 -19.591 1.00 49.28 90 SER A N 1
ATOM 685 C CA . SER A 1 90 ? -18.204 29.662 -20.452 1.00 49.28 90 SER A CA 1
ATOM 686 C C . SER A 1 90 ? -18.321 28.206 -20.928 1.00 49.28 90 SER A C 1
ATOM 688 O O . SER A 1 90 ? -17.357 27.584 -21.370 1.00 49.28 90 SER A O 1
ATOM 690 N N . ARG A 1 91 ? -19.526 27.627 -20.841 1.00 55.97 91 ARG A N 1
ATOM 691 C CA . ARG A 1 91 ? -19.806 26.208 -21.154 1.00 55.97 91 ARG A CA 1
ATOM 692 C C . ARG A 1 91 ? -19.377 25.789 -22.574 1.00 55.97 91 ARG A C 1
ATOM 694 O O . ARG A 1 91 ? -19.227 24.603 -22.834 1.00 55.97 91 ARG A O 1
ATOM 701 N N . LYS A 1 92 ? -19.171 26.757 -23.476 1.00 52.47 92 LYS A N 1
ATOM 702 C CA . LYS A 1 92 ? -18.743 26.548 -24.866 1.00 52.47 92 LYS A CA 1
ATOM 703 C C . LYS A 1 92 ? -17.222 26.423 -25.025 1.00 52.47 92 LYS A C 1
ATOM 705 O O . LYS A 1 92 ? -16.782 25.669 -25.886 1.00 52.47 92 LYS A O 1
ATOM 710 N N . GLU A 1 93 ? -16.427 27.100 -24.195 1.00 55.06 93 GLU A N 1
ATOM 711 C CA . GLU A 1 93 ? -14.957 27.004 -24.230 1.00 55.06 93 GLU A CA 1
ATOM 712 C C . GLU A 1 93 ? -14.475 25.678 -23.631 1.00 55.06 93 GLU A C 1
ATOM 714 O O . GLU A 1 93 ? -13.655 24.996 -24.241 1.00 55.06 93 GLU A O 1
ATOM 719 N N . ALA A 1 94 ? -15.084 25.228 -22.527 1.00 55.00 94 ALA A N 1
ATOM 720 C CA . ALA A 1 94 ? -14.782 23.923 -21.933 1.00 55.00 94 ALA A CA 1
ATOM 721 C C . ALA A 1 94 ? -15.138 22.740 -22.861 1.00 55.00 94 ALA A C 1
ATOM 723 O O . ALA A 1 94 ? -14.432 21.732 -22.894 1.00 55.00 94 ALA A O 1
ATOM 724 N N . GLU A 1 95 ? -16.212 22.849 -23.654 1.00 54.94 95 GLU A N 1
ATOM 725 C CA . GLU A 1 95 ? -16.559 21.831 -24.656 1.00 54.94 95 GLU A CA 1
ATOM 726 C C . GLU A 1 95 ? -15.591 21.825 -25.845 1.00 54.94 95 GLU A C 1
ATOM 728 O O . GLU A 1 95 ? -15.241 20.746 -26.330 1.00 54.94 95 GLU A O 1
ATOM 733 N N . ALA A 1 96 ? -15.142 22.996 -26.308 1.00 55.50 96 ALA A N 1
ATOM 734 C CA . ALA A 1 96 ? -14.196 23.116 -27.415 1.00 55.50 96 ALA A CA 1
ATOM 735 C C . ALA A 1 96 ? -12.797 22.601 -27.039 1.00 55.50 96 ALA A C 1
ATOM 737 O O . ALA A 1 96 ? -12.220 21.827 -27.803 1.00 55.50 96 ALA A O 1
ATOM 738 N N . GLU A 1 97 ? -12.300 22.933 -25.842 1.00 57.53 97 GLU A N 1
ATOM 739 C CA . GLU A 1 97 ? -11.050 22.380 -25.304 1.00 57.53 97 GLU A CA 1
ATOM 740 C C . GLU A 1 97 ? -11.149 20.859 -25.133 1.00 57.53 97 GLU A C 1
ATOM 742 O O . GLU A 1 97 ? -10.258 20.136 -25.574 1.00 57.53 97 GLU A O 1
ATOM 747 N N . SER A 1 98 ? -12.277 20.341 -24.623 1.00 60.31 98 SER A N 1
ATOM 748 C CA . SER A 1 98 ? -12.475 18.890 -24.493 1.00 60.31 98 SER A CA 1
ATOM 749 C C . SER A 1 98 ? -12.491 18.156 -25.840 1.00 60.31 98 SER A C 1
ATOM 751 O O . SER A 1 98 ? -12.029 17.019 -25.922 1.00 60.31 98 SER A O 1
ATOM 753 N N . LYS A 1 99 ? -13.004 18.792 -26.905 1.00 59.44 99 LYS A N 1
ATOM 754 C CA . LYS A 1 99 ? -13.060 18.214 -28.257 1.00 59.44 99 LYS A CA 1
ATOM 755 C C . LYS A 1 99 ? -11.697 18.233 -28.939 1.00 59.44 99 LYS A C 1
ATOM 757 O O . LYS A 1 99 ? -11.367 17.266 -29.620 1.00 59.44 99 LYS A O 1
ATOM 762 N N . PHE A 1 100 ? -10.907 19.288 -28.738 1.00 55.28 100 PHE A N 1
ATOM 763 C CA . PHE A 1 100 ? -9.546 19.373 -29.270 1.00 55.28 100 PHE A CA 1
ATOM 764 C C . PHE A 1 100 ? -8.615 18.351 -28.606 1.00 55.28 100 PHE A C 1
ATOM 766 O O . PHE A 1 100 ? -7.891 17.640 -29.303 1.00 55.28 100 PHE A O 1
ATOM 773 N N . ASP A 1 101 ? -8.711 18.194 -27.283 1.00 56.78 101 ASP A N 1
ATOM 774 C CA . ASP A 1 101 ? -7.952 17.184 -26.534 1.00 56.78 101 ASP A CA 1
ATOM 775 C C . ASP A 1 101 ? -8.362 15.755 -26.929 1.00 56.78 101 ASP A C 1
ATOM 777 O O . ASP A 1 101 ? -7.522 14.868 -27.089 1.00 56.78 101 ASP A O 1
ATOM 781 N N . GLN A 1 102 ? -9.661 15.523 -27.153 1.00 59.00 102 GLN A N 1
ATOM 782 C CA . GLN A 1 102 ? -10.166 14.237 -27.640 1.00 59.00 102 GLN A CA 1
ATOM 783 C C . GLN A 1 102 ? -9.706 13.925 -29.069 1.00 59.00 102 GLN A C 1
ATOM 785 O O . GLN A 1 102 ? -9.372 12.773 -29.345 1.00 59.00 102 GLN A O 1
ATOM 790 N N . LEU A 1 103 ? -9.663 14.913 -29.972 1.00 57.84 103 LEU A N 1
ATOM 791 C CA . LEU A 1 103 ? -9.175 14.711 -31.340 1.00 57.84 103 LEU A CA 1
ATOM 792 C C . LEU A 1 103 ? -7.670 14.436 -31.367 1.00 57.84 103 LEU A C 1
ATOM 794 O O . LEU A 1 103 ? -7.252 13.481 -32.012 1.00 57.84 103 LEU A O 1
ATOM 798 N N . SER A 1 104 ? -6.875 15.222 -30.638 1.00 57.53 104 SER A N 1
ATOM 799 C CA . SER A 1 104 ? -5.418 15.052 -30.574 1.00 57.53 104 SER A CA 1
ATOM 800 C C . SER A 1 104 ? -5.043 13.657 -30.059 1.00 57.53 104 SER A C 1
ATOM 802 O O . SER A 1 104 ? -4.269 12.926 -30.677 1.00 57.53 104 SER A O 1
ATOM 804 N N . ARG A 1 105 ? -5.716 13.215 -28.990 1.00 57.75 105 ARG A N 1
ATOM 805 C CA . ARG A 1 105 ? -5.519 11.889 -28.399 1.00 57.75 105 ARG A CA 1
ATOM 806 C C . ARG A 1 105 ? -5.927 10.753 -29.339 1.00 57.75 105 ARG A C 1
ATOM 808 O O . ARG A 1 105 ? -5.268 9.718 -29.361 1.00 57.75 105 ARG A O 1
ATOM 815 N N . LYS A 1 106 ? -6.982 10.949 -30.137 1.00 57.25 106 LYS A N 1
ATOM 816 C CA . LYS A 1 106 ? -7.459 9.966 -31.119 1.00 57.25 106 LYS A CA 1
ATOM 817 C C . LYS A 1 106 ? -6.520 9.855 -32.325 1.00 57.25 106 LYS A C 1
ATOM 819 O O . LYS A 1 106 ? -6.337 8.753 -32.831 1.00 57.25 106 LYS A O 1
ATOM 824 N N . THR A 1 107 ? -5.890 10.951 -32.745 1.00 55.47 107 THR A N 1
ATOM 825 C CA . THR A 1 107 ? -4.909 10.962 -33.844 1.00 55.47 107 THR A CA 1
ATOM 826 C C . THR A 1 107 ? -3.587 10.302 -33.433 1.00 55.47 107 THR A C 1
ATOM 828 O O . THR A 1 107 ? -3.104 9.421 -34.139 1.00 55.47 107 THR A O 1
ATOM 831 N N . GLU A 1 108 ? -3.056 10.605 -32.241 1.00 58.41 108 GLU A N 1
ATOM 832 C CA . GLU A 1 108 ? -1.842 9.947 -31.713 1.00 58.41 108 GLU A CA 1
ATOM 833 C C . GLU A 1 108 ? -2.041 8.448 -31.414 1.00 58.41 108 GLU A C 1
ATOM 835 O O . GLU A 1 108 ? -1.102 7.643 -31.428 1.00 58.41 108 GLU A O 1
ATOM 840 N N . GLU A 1 109 ? -3.269 8.048 -31.087 1.00 58.31 109 GLU A N 1
ATOM 841 C CA . GLU A 1 109 ? -3.624 6.645 -30.892 1.00 58.31 109 GLU A CA 1
ATOM 842 C C . GLU A 1 109 ? -3.793 5.921 -32.236 1.00 58.31 109 GLU A C 1
ATOM 844 O O . GLU A 1 109 ? -3.393 4.758 -32.331 1.00 58.31 109 GLU A O 1
ATOM 849 N N . ALA A 1 110 ? -4.268 6.618 -33.282 1.00 57.03 110 ALA A N 1
ATOM 850 C CA . ALA A 1 110 ? -4.475 6.125 -34.650 1.00 57.03 110 ALA A CA 1
ATOM 851 C C . ALA A 1 110 ? -3.176 5.907 -35.463 1.00 57.03 110 ALA A C 1
ATOM 853 O O . ALA A 1 110 ? -3.131 4.982 -36.274 1.00 57.03 110 ALA A O 1
ATOM 854 N N . GLU A 1 111 ? -2.110 6.669 -35.209 1.00 60.31 111 GLU A N 1
ATOM 855 C CA . GLU A 1 111 ? -0.812 6.522 -35.903 1.00 60.31 111 GLU A CA 1
ATOM 856 C C . GLU A 1 111 ? 0.122 5.463 -35.290 1.00 60.31 111 GLU A C 1
ATOM 858 O O . GLU A 1 111 ? 1.170 5.136 -35.851 1.00 60.31 111 GLU A O 1
ATOM 863 N N . ARG A 1 112 ? -0.228 4.896 -34.129 1.00 61.56 112 ARG A N 1
ATOM 864 C CA . ARG A 1 112 ? 0.615 3.894 -33.465 1.00 61.56 112 ARG A CA 1
ATOM 865 C C . ARG A 1 112 ? 0.524 2.533 -34.180 1.00 61.56 112 ARG A C 1
ATOM 867 O O . ARG A 1 112 ? -0.592 2.047 -34.355 1.00 61.56 112 ARG A O 1
ATOM 874 N N . PRO A 1 113 ? 1.657 1.874 -34.503 1.00 68.44 113 PRO A N 1
ATOM 875 C CA . PRO A 1 113 ? 1.663 0.512 -35.038 1.00 68.44 113 PRO A CA 1
ATOM 876 C C . PRO A 1 113 ? 0.839 -0.442 -34.163 1.00 68.44 113 PRO A C 1
ATOM 878 O O . PRO A 1 113 ? 0.955 -0.400 -32.933 1.00 68.44 113 PRO A O 1
ATOM 881 N N . ASP A 1 114 ? 0.050 -1.329 -34.776 1.00 65.25 114 ASP A N 1
ATOM 882 C CA . ASP A 1 114 ? -0.870 -2.230 -34.060 1.00 65.25 114 ASP A CA 1
ATOM 883 C C . ASP A 1 114 ? -0.162 -3.126 -33.030 1.00 65.25 114 ASP A C 1
ATOM 885 O O . ASP A 1 114 ? -0.702 -3.397 -31.955 1.00 65.25 114 ASP A O 1
ATOM 889 N N . GLU A 1 115 ? 1.098 -3.492 -33.278 1.00 64.12 115 GLU A N 1
ATOM 890 C CA . GLU A 1 115 ? 1.923 -4.230 -32.317 1.00 64.12 115 GLU A CA 1
ATOM 891 C C . GLU A 1 115 ? 2.147 -3.481 -30.993 1.00 64.12 115 GLU A C 1
ATOM 893 O O . GLU A 1 115 ? 2.276 -4.104 -29.941 1.00 64.12 115 GLU A O 1
ATOM 898 N N . ILE A 1 116 ? 2.209 -2.147 -31.015 1.00 64.56 116 ILE A N 1
ATOM 899 C CA . ILE A 1 116 ? 2.417 -1.316 -29.817 1.00 64.56 116 ILE A CA 1
ATOM 900 C C . ILE A 1 116 ? 1.099 -1.135 -29.057 1.00 64.56 116 ILE A C 1
ATOM 902 O O . ILE A 1 116 ? 1.112 -0.971 -27.834 1.00 64.56 116 ILE A O 1
ATOM 906 N N . ARG A 1 117 ? -0.039 -1.205 -29.761 1.00 67.81 117 ARG A N 1
ATOM 907 C CA . ARG A 1 117 ? -1.376 -1.155 -29.153 1.00 67.81 117 ARG A CA 1
ATOM 908 C C . ARG A 1 117 ? -1.689 -2.408 -28.339 1.00 67.81 117 ARG A C 1
ATOM 910 O O . ARG A 1 117 ? -2.351 -2.307 -27.315 1.00 67.81 117 ARG A O 1
ATOM 917 N N . GLN A 1 118 ? -1.194 -3.567 -28.772 1.00 77.00 118 GLN A N 1
ATOM 918 C CA . GLN A 1 118 ? -1.463 -4.848 -28.109 1.00 77.00 118 GLN A CA 1
ATOM 919 C C . GLN A 1 118 ? -0.511 -5.157 -26.945 1.00 77.00 118 GLN A C 1
ATOM 921 O O . GLN A 1 118 ? -0.835 -5.967 -26.076 1.00 77.00 118 GLN A O 1
ATOM 926 N N . ARG A 1 119 ? 0.672 -4.529 -26.897 1.00 86.19 119 ARG A N 1
ATOM 927 C CA . ARG A 1 119 ? 1.633 -4.752 -25.808 1.00 86.19 119 ARG A CA 1
ATOM 928 C C . ARG A 1 119 ? 1.145 -4.080 -24.521 1.00 86.19 119 ARG A C 1
ATOM 930 O O . ARG A 1 119 ? 0.794 -2.899 -24.543 1.00 86.19 119 ARG A O 1
ATOM 937 N N . PRO A 1 120 ? 1.194 -4.768 -23.369 1.00 90.69 120 PRO A N 1
ATOM 938 C CA . PRO A 1 120 ? 0.705 -4.191 -22.129 1.00 90.69 120 PRO A CA 1
ATOM 939 C C . PRO A 1 120 ? 1.615 -3.045 -21.677 1.00 90.69 120 PRO A C 1
ATOM 941 O O . PRO A 1 120 ? 2.847 -3.140 -21.755 1.00 90.69 120 PRO A O 1
ATOM 944 N N . ARG A 1 121 ? 1.027 -1.962 -21.158 1.00 90.00 121 ARG A N 1
ATOM 945 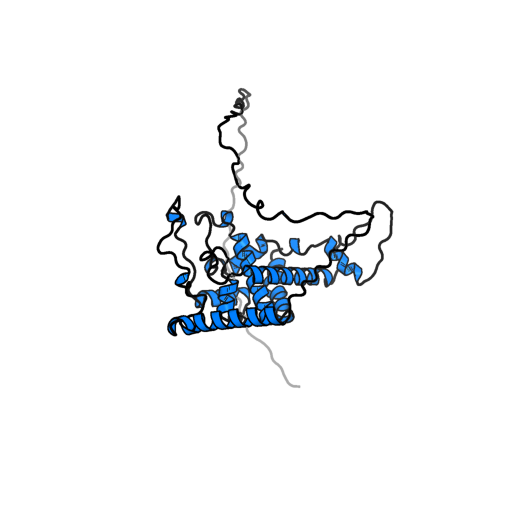C CA . ARG A 1 121 ? 1.749 -0.698 -20.892 1.00 90.00 121 ARG A CA 1
ATOM 946 C C . ARG A 1 121 ? 2.902 -0.832 -19.901 1.00 90.00 121 ARG A C 1
ATOM 948 O O . ARG A 1 121 ? 3.845 -0.048 -19.924 1.00 90.00 121 ARG A O 1
ATOM 955 N N . TRP A 1 122 ? 2.837 -1.814 -19.007 1.00 91.19 122 TRP A N 1
ATOM 956 C CA . TRP A 1 122 ? 3.880 -2.053 -18.016 1.00 91.19 122 TRP A CA 1
ATOM 957 C C . TRP A 1 122 ? 5.155 -2.662 -18.615 1.00 91.19 122 TRP A C 1
ATOM 959 O O . TRP A 1 122 ? 6.202 -2.566 -17.967 1.00 91.19 122 TRP A O 1
ATOM 969 N N . SER A 1 123 ? 5.094 -3.265 -19.810 1.00 92.19 123 SER A N 1
ATOM 970 C CA . SER A 1 123 ? 6.199 -4.027 -20.419 1.00 92.19 123 SER A CA 1
ATOM 971 C C . SER A 1 123 ? 7.227 -3.146 -21.131 1.00 92.19 123 SER A C 1
ATOM 973 O O . SER A 1 123 ? 8.428 -3.373 -20.991 1.00 92.19 123 SER A O 1
ATOM 975 N N . TYR A 1 124 ? 6.800 -2.059 -21.775 1.00 91.75 124 TYR A N 1
ATOM 976 C CA . TYR A 1 124 ? 7.672 -1.177 -22.553 1.00 91.75 124 TYR A CA 1
ATOM 977 C C . TYR A 1 124 ? 7.660 0.269 -22.042 1.00 91.75 124 TYR A C 1
ATOM 979 O O . TYR A 1 124 ? 6.812 0.668 -21.246 1.00 91.75 124 TYR A O 1
ATOM 987 N N . THR A 1 125 ? 8.638 1.052 -22.494 1.00 91.31 125 THR A N 1
ATOM 988 C CA . THR A 1 125 ? 8.681 2.510 -22.310 1.00 91.31 125 THR A CA 1
ATOM 989 C C . THR A 1 125 ? 8.338 3.156 -23.653 1.00 91.31 125 THR A C 1
ATOM 991 O O . THR A 1 125 ? 8.930 2.736 -24.651 1.00 91.31 125 THR A O 1
ATOM 994 N N . PRO A 1 126 ? 7.423 4.141 -23.714 1.00 90.44 126 PRO A N 1
ATOM 995 C CA . PRO A 1 126 ? 7.090 4.831 -24.960 1.00 90.44 126 PRO A CA 1
ATOM 996 C C . PRO A 1 126 ? 8.335 5.385 -25.666 1.00 90.44 126 PRO A C 1
ATOM 998 O O . PRO A 1 126 ? 9.177 6.010 -25.020 1.00 90.44 126 PRO A O 1
ATOM 1001 N N . GLU A 1 127 ? 8.449 5.162 -26.979 1.00 89.31 127 GLU A N 1
ATOM 1002 C CA . GLU A 1 127 ? 9.669 5.468 -27.744 1.00 89.31 127 GLU A CA 1
ATOM 1003 C C . GLU A 1 127 ? 10.003 6.962 -27.738 1.00 89.31 127 GLU A C 1
ATOM 1005 O O . GLU A 1 127 ? 11.135 7.331 -27.446 1.00 89.31 127 GLU A O 1
ATOM 1010 N N . GLY A 1 128 ? 9.000 7.828 -27.921 1.00 89.94 128 GLY A N 1
ATOM 1011 C CA . GLY A 1 128 ? 9.181 9.285 -27.885 1.00 89.94 128 GLY A CA 1
ATOM 1012 C C . GLY A 1 128 ? 9.644 9.837 -26.531 1.00 89.94 128 GLY A C 1
ATOM 1013 O O . GLY A 1 128 ? 10.066 10.984 -26.444 1.00 89.94 128 GLY A O 1
ATOM 1014 N N . MET A 1 129 ? 9.597 9.032 -25.463 1.00 90.88 129 MET A N 1
ATOM 1015 C CA . MET A 1 129 ? 10.128 9.414 -24.153 1.00 90.88 129 MET A CA 1
ATOM 1016 C C . MET A 1 129 ? 11.561 8.923 -23.924 1.00 90.88 129 MET A C 1
ATOM 1018 O O . MET A 1 129 ? 12.150 9.252 -22.892 1.00 90.88 129 MET A O 1
ATOM 1022 N N . LYS A 1 130 ? 12.135 8.113 -24.821 1.00 91.00 130 LYS A N 1
ATOM 1023 C CA . LYS A 1 130 ? 13.504 7.607 -24.679 1.00 91.00 130 LYS A CA 1
ATOM 1024 C C . LYS A 1 130 ? 14.508 8.672 -25.114 1.00 91.00 130 LYS A C 1
ATOM 1026 O O . LYS A 1 130 ? 14.303 9.394 -26.080 1.00 91.00 130 LYS A O 1
ATOM 1031 N N . ALA A 1 131 ? 15.607 8.762 -24.372 1.00 89.56 131 ALA A N 1
ATOM 1032 C CA . ALA A 1 131 ? 16.742 9.597 -24.746 1.00 89.56 131 ALA A CA 1
ATOM 1033 C C . ALA A 1 131 ? 17.786 8.725 -25.464 1.00 89.56 131 ALA A C 1
ATOM 1035 O O . ALA A 1 131 ? 17.943 7.565 -25.073 1.00 89.56 131 ALA A O 1
ATOM 1036 N N . PRO A 1 132 ? 18.526 9.259 -26.452 1.00 91.19 132 PRO A N 1
ATOM 1037 C CA . PRO A 1 132 ? 19.534 8.493 -27.189 1.00 91.19 132 PRO A CA 1
ATOM 1038 C C . PRO A 1 132 ? 20.707 8.052 -26.300 1.00 91.19 132 PRO A C 1
ATOM 1040 O O . PRO A 1 132 ? 21.262 6.975 -26.489 1.00 91.19 132 PRO A O 1
ATOM 1043 N N . PHE A 1 133 ? 21.068 8.859 -25.299 1.00 90.81 133 PHE A N 1
ATOM 1044 C CA . PHE A 1 133 ? 22.060 8.524 -24.278 1.00 90.81 133 PHE A CA 1
ATOM 1045 C C . PHE A 1 133 ? 21.735 9.240 -22.959 1.00 90.81 133 PHE A C 1
ATOM 1047 O O . PHE A 1 133 ? 20.951 10.190 -22.925 1.00 90.81 133 PHE A O 1
ATOM 1054 N N . SER A 1 134 ? 22.325 8.783 -21.850 1.00 87.50 134 SER A N 1
ATOM 1055 C CA . SER A 1 134 ? 22.177 9.444 -20.546 1.00 87.50 134 SER A CA 1
ATOM 1056 C C . SER A 1 134 ? 23.115 10.654 -20.452 1.00 87.50 134 SER A C 1
ATOM 1058 O O . SER A 1 134 ? 24.329 10.453 -20.471 1.00 87.50 134 SER A O 1
ATOM 1060 N N . PRO A 1 135 ? 22.612 11.889 -20.268 1.00 89.19 135 PRO A N 1
ATOM 1061 C CA . PRO A 1 135 ? 23.468 13.058 -20.051 1.00 89.19 135 PRO A CA 1
ATOM 1062 C C . PRO A 1 135 ? 24.077 13.090 -18.638 1.00 89.19 135 PRO A C 1
ATOM 1064 O O . PRO A 1 135 ? 25.025 13.825 -18.378 1.00 89.19 135 PRO A O 1
ATOM 1067 N N . HIS A 1 136 ? 23.527 12.316 -17.696 1.00 86.00 136 HIS A N 1
ATOM 1068 C CA . HIS A 1 136 ? 23.996 12.305 -16.315 1.00 86.00 136 HIS A CA 1
ATOM 1069 C C . HIS A 1 136 ? 25.239 11.423 -16.151 1.00 86.00 136 HIS A C 1
ATOM 1071 O O . HIS A 1 136 ? 25.179 10.206 -16.345 1.00 86.00 136 HIS A O 1
ATOM 1077 N N . ILE A 1 137 ? 26.345 12.034 -15.718 1.00 87.12 137 ILE A N 1
ATOM 1078 C CA . ILE A 1 137 ? 27.584 11.330 -15.375 1.00 87.12 137 ILE A CA 1
ATOM 1079 C C . ILE A 1 137 ? 27.440 10.736 -13.972 1.00 87.12 137 ILE A C 1
ATOM 1081 O O . ILE A 1 137 ? 27.396 11.447 -12.966 1.00 87.12 137 ILE A O 1
ATOM 1085 N N . THR A 1 138 ? 27.373 9.408 -13.897 1.00 86.06 138 THR A N 1
ATOM 1086 C CA . THR A 1 138 ? 27.259 8.698 -12.619 1.00 86.06 138 THR A CA 1
ATOM 1087 C C . THR A 1 138 ? 28.640 8.560 -11.978 1.00 86.06 138 THR A C 1
ATOM 1089 O O . THR A 1 138 ? 29.536 7.978 -12.577 1.00 86.06 138 THR A O 1
ATOM 1092 N N . LYS A 1 139 ? 28.805 9.034 -10.732 1.00 89.19 139 LYS A N 1
ATOM 1093 C CA . LYS A 1 139 ? 30.091 8.963 -9.999 1.00 89.19 139 LYS A CA 1
ATOM 1094 C C . LYS A 1 139 ? 30.653 7.543 -9.886 1.00 89.19 139 LYS A C 1
ATOM 1096 O O . LYS A 1 139 ? 31.857 7.354 -9.973 1.00 89.19 139 LYS A O 1
ATOM 1101 N N . ASN A 1 140 ? 29.783 6.564 -9.640 1.00 89.19 140 ASN A N 1
ATOM 1102 C CA . ASN A 1 140 ? 30.146 5.152 -9.604 1.00 89.19 140 ASN A CA 1
ATOM 1103 C C . ASN A 1 140 ? 29.264 4.388 -10.607 1.00 89.19 140 ASN A C 1
ATOM 1105 O O . ASN A 1 140 ? 28.058 4.273 -10.356 1.00 89.19 140 ASN A O 1
ATOM 1109 N N . PRO A 1 141 ? 29.827 3.854 -11.707 1.00 88.44 141 PRO A N 1
ATOM 1110 C CA . PRO A 1 141 ? 29.053 3.167 -12.738 1.00 88.44 141 PRO A CA 1
ATOM 1111 C C . PRO A 1 141 ? 28.350 1.913 -12.209 1.00 88.44 141 PRO A C 1
ATOM 1113 O O . PRO A 1 141 ? 27.268 1.589 -12.695 1.00 88.44 141 PRO A O 1
ATOM 1116 N N . ALA A 1 142 ? 28.866 1.262 -11.160 1.00 88.31 142 ALA A N 1
ATOM 1117 C CA . ALA A 1 142 ? 28.225 0.091 -10.561 1.00 88.31 142 ALA A CA 1
ATOM 1118 C C . ALA A 1 142 ? 26.819 0.400 -10.014 1.00 88.31 142 ALA A C 1
ATOM 1120 O O . ALA A 1 142 ? 25.936 -0.450 -10.063 1.00 88.31 142 ALA A O 1
ATOM 1121 N N . ARG A 1 143 ? 26.561 1.643 -9.572 1.00 89.69 143 ARG A N 1
ATOM 1122 C CA . ARG A 1 143 ? 25.233 2.058 -9.081 1.00 89.69 143 ARG A CA 1
ATOM 1123 C C . ARG A 1 143 ? 24.189 2.205 -10.191 1.00 89.69 143 ARG A C 1
ATOM 1125 O O . ARG A 1 143 ? 22.990 2.266 -9.916 1.00 89.69 143 ARG A O 1
ATOM 1132 N N . SER A 1 144 ? 24.627 2.284 -11.449 1.00 86.88 144 SER A N 1
ATOM 1133 C CA . SER A 1 144 ? 23.724 2.391 -12.597 1.00 86.88 144 SER A CA 1
ATOM 1134 C C . SER A 1 144 ? 23.024 1.066 -12.907 1.00 86.88 144 SER A C 1
ATOM 1136 O O . SER A 1 144 ? 21.900 1.085 -13.408 1.00 86.88 144 SER A O 1
ATOM 1138 N N . VAL A 1 145 ? 23.615 -0.069 -12.529 1.00 89.56 145 VAL A N 1
ATOM 1139 C CA . VAL A 1 145 ? 23.061 -1.398 -12.788 1.00 89.56 145 VAL A CA 1
ATOM 1140 C C . VAL A 1 145 ? 22.108 -1.780 -11.655 1.00 89.56 145 VAL A C 1
ATOM 1142 O O . VAL A 1 145 ? 22.491 -1.854 -10.492 1.00 89.56 145 VAL A O 1
ATOM 1145 N N . TRP A 1 146 ? 20.836 -2.001 -11.986 1.00 93.50 146 TRP A N 1
ATOM 1146 C CA . TRP A 1 146 ? 19.839 -2.531 -11.055 1.00 93.50 146 TRP A CA 1
ATOM 1147 C C . TRP A 1 146 ? 18.853 -3.400 -11.826 1.00 93.50 146 TRP A C 1
ATOM 1149 O O . TRP A 1 146 ? 18.169 -2.902 -12.722 1.00 93.50 146 TRP A O 1
ATOM 1159 N N . LYS A 1 147 ? 18.807 -4.695 -11.506 1.00 93.81 147 LYS A N 1
ATOM 1160 C CA . LYS A 1 147 ? 17.926 -5.649 -12.181 1.00 93.81 147 LYS A CA 1
ATOM 1161 C C . LYS A 1 147 ? 16.537 -5.587 -11.558 1.00 93.81 147 LYS A C 1
ATOM 1163 O O . LYS A 1 147 ? 16.392 -5.693 -10.345 1.00 93.81 147 LYS A O 1
ATOM 1168 N N . VAL A 1 148 ? 15.527 -5.433 -12.403 1.00 94.19 148 VAL A N 1
ATOM 1169 C CA . VAL A 1 148 ? 14.117 -5.368 -12.008 1.00 94.19 148 VAL A CA 1
ATOM 1170 C C . VAL A 1 148 ? 13.396 -6.617 -12.515 1.00 94.19 148 VAL A C 1
ATOM 1172 O O . VAL A 1 148 ? 13.843 -7.243 -13.475 1.00 94.19 148 VAL A O 1
ATOM 1175 N N . ASN A 1 149 ? 12.309 -7.013 -11.849 1.00 94.50 149 ASN A N 1
ATOM 1176 C CA . ASN A 1 149 ? 11.487 -8.129 -12.298 1.00 94.50 149 ASN A CA 1
ATOM 1177 C C . ASN A 1 149 ? 10.673 -7.767 -13.549 1.00 94.50 149 ASN A C 1
ATOM 1179 O O . ASN A 1 149 ? 10.018 -6.725 -13.591 1.00 94.50 149 ASN A O 1
ATOM 1183 N N . GLU A 1 150 ? 10.661 -8.681 -14.514 1.00 92.25 150 GLU A N 1
ATOM 1184 C CA . GLU A 1 150 ? 9.846 -8.610 -15.732 1.00 92.25 150 GLU A CA 1
ATOM 1185 C C . GLU A 1 150 ? 8.911 -9.824 -15.863 1.00 92.25 150 GLU A C 1
ATOM 1187 O O . GLU A 1 150 ? 7.995 -9.811 -16.681 1.00 92.25 150 GLU A O 1
ATOM 1192 N N . ASP A 1 151 ? 9.081 -10.847 -15.014 1.00 95.19 151 ASP A N 1
ATOM 1193 C CA . ASP A 1 151 ? 8.312 -12.087 -15.090 1.00 95.19 151 ASP A CA 1
ATOM 1194 C C . ASP A 1 151 ? 6.938 -11.926 -14.406 1.00 95.19 151 ASP A C 1
ATOM 1196 O O . ASP A 1 151 ? 6.891 -11.738 -13.179 1.00 95.19 151 ASP A O 1
ATOM 1200 N N . PRO A 1 152 ? 5.811 -12.081 -15.131 1.00 94.88 152 PRO A N 1
ATOM 1201 C CA . PRO A 1 152 ? 4.469 -11.981 -14.547 1.00 94.88 152 PRO A CA 1
ATOM 1202 C C . PRO A 1 152 ? 4.175 -13.123 -13.566 1.00 94.88 152 PRO A C 1
ATOM 1204 O O . PRO A 1 152 ? 3.596 -12.905 -12.509 1.00 94.88 152 PRO A O 1
ATOM 1207 N N . LYS A 1 153 ? 4.698 -14.328 -13.819 1.00 96.12 153 LYS A N 1
ATOM 1208 C CA . LYS A 1 153 ? 4.500 -15.484 -12.927 1.00 96.12 153 LYS A CA 1
ATOM 1209 C C . LYS A 1 153 ? 5.058 -15.254 -11.517 1.00 96.12 153 LYS A C 1
ATOM 1211 O O . LYS A 1 153 ? 4.487 -15.731 -10.539 1.00 96.12 153 LYS A O 1
ATOM 1216 N N . LYS A 1 154 ? 6.174 -14.521 -11.390 1.00 96.25 154 LYS A N 1
ATOM 1217 C CA . LYS A 1 154 ? 6.750 -14.164 -10.080 1.00 96.25 154 LYS A CA 1
ATOM 1218 C C . LYS A 1 154 ? 5.865 -13.168 -9.332 1.00 96.25 154 LYS A C 1
ATOM 1220 O O . LYS A 1 154 ? 5.761 -13.249 -8.110 1.00 96.25 154 LYS A O 1
ATOM 1225 N N . LEU A 1 155 ? 5.226 -12.258 -10.066 1.00 96.81 155 LEU A N 1
ATOM 1226 C CA . LEU A 1 155 ? 4.263 -11.306 -9.523 1.00 96.81 155 LEU A CA 1
ATOM 1227 C C . LEU A 1 155 ? 3.035 -12.034 -8.975 1.00 96.81 155 LEU A C 1
ATOM 1229 O O . LEU A 1 155 ? 2.683 -11.819 -7.818 1.00 96.81 155 LEU A O 1
ATOM 1233 N N . ASP A 1 156 ? 2.457 -12.957 -9.741 1.00 97.06 156 ASP A N 1
ATOM 1234 C CA . ASP A 1 156 ? 1.288 -13.730 -9.307 1.00 97.06 156 ASP A CA 1
ATOM 1235 C C . ASP A 1 156 ? 1.577 -14.549 -8.044 1.00 97.06 156 ASP A C 1
ATOM 1237 O O . ASP A 1 156 ? 0.804 -14.522 -7.087 1.00 97.06 156 ASP A O 1
ATOM 1241 N N . GLN A 1 157 ? 2.743 -15.200 -7.975 1.00 97.00 157 GLN A N 1
ATOM 1242 C CA . GLN A 1 157 ? 3.165 -15.932 -6.776 1.00 97.00 157 GLN A CA 1
ATOM 1243 C C . GLN A 1 157 ? 3.270 -15.032 -5.537 1.00 97.00 157 GLN A C 1
ATOM 1245 O O . GLN A 1 157 ? 2.941 -15.470 -4.435 1.00 97.00 157 GLN A O 1
ATOM 1250 N N . MET A 1 158 ? 3.726 -13.787 -5.697 1.00 97.19 158 MET A N 1
ATOM 1251 C CA . MET A 1 158 ? 3.767 -12.814 -4.604 1.00 97.19 158 MET A CA 1
ATOM 1252 C C . MET A 1 158 ? 2.351 -12.414 -4.169 1.00 97.19 158 MET A C 1
ATOM 1254 O O . MET A 1 158 ? 2.065 -12.426 -2.971 1.00 97.19 158 MET A O 1
ATOM 1258 N N . TYR A 1 159 ? 1.438 -12.157 -5.112 1.00 97.69 159 TYR A N 1
ATOM 1259 C CA . TYR A 1 159 ? 0.035 -11.852 -4.801 1.00 97.69 159 TYR A CA 1
ATOM 1260 C C . TYR A 1 159 ? -0.662 -12.993 -4.059 1.00 97.69 159 TYR A C 1
ATOM 1262 O O . TYR A 1 159 ? -1.361 -12.741 -3.078 1.00 97.69 159 TYR A O 1
ATOM 1270 N N . VAL A 1 160 ? -0.423 -14.244 -4.458 1.00 97.12 160 VAL A N 1
ATOM 1271 C CA . VAL A 1 160 ? -0.957 -15.423 -3.758 1.00 97.12 160 VAL A CA 1
ATOM 1272 C C . VAL A 1 160 ? -0.389 -15.536 -2.340 1.00 97.12 160 VAL A C 1
ATOM 1274 O O . VAL A 1 160 ? -1.122 -15.854 -1.406 1.00 97.12 160 VAL A O 1
ATOM 1277 N N . LYS A 1 161 ? 0.898 -15.235 -2.132 1.00 96.25 161 LYS A N 1
ATOM 1278 C CA . LYS A 1 161 ? 1.495 -15.233 -0.784 1.00 96.25 161 LYS A CA 1
ATOM 1279 C C . LYS A 1 161 ? 0.920 -14.134 0.109 1.00 96.25 161 LYS A C 1
ATOM 1281 O O . LYS A 1 161 ? 0.678 -14.381 1.287 1.00 96.25 161 LYS A O 1
ATOM 1286 N N . LEU A 1 162 ? 0.698 -12.940 -0.442 1.00 95.69 162 LEU A N 1
ATOM 1287 C CA . LEU A 1 162 ? 0.211 -11.782 0.306 1.00 95.69 162 LEU A CA 1
ATOM 1288 C C . LEU A 1 162 ? -1.295 -11.864 0.607 1.00 95.69 162 LEU A C 1
ATOM 1290 O O . LEU A 1 162 ? -1.719 -11.647 1.741 1.00 95.69 162 LEU A O 1
ATOM 1294 N N . LEU A 1 163 ? -2.110 -12.158 -0.407 1.00 95.88 163 LEU A N 1
ATOM 1295 C CA . LEU A 1 163 ? -3.576 -12.114 -0.332 1.00 95.88 163 LEU A CA 1
ATOM 1296 C C . LEU A 1 163 ? -4.204 -13.490 -0.058 1.00 95.88 163 LEU A C 1
ATOM 1298 O O . LEU A 1 163 ? -5.357 -13.574 0.374 1.00 95.88 163 LEU A O 1
ATOM 1302 N N . GLY A 1 164 ? -3.435 -14.566 -0.228 1.00 93.94 164 GLY A N 1
ATOM 1303 C CA . GLY A 1 164 ? -3.868 -15.949 -0.069 1.00 93.94 164 GLY A CA 1
ATOM 1304 C C . GLY A 1 164 ? -4.370 -16.582 -1.365 1.00 93.94 164 GLY A C 1
ATOM 1305 O O . GLY A 1 164 ? -4.028 -16.162 -2.470 1.00 93.94 164 GLY A O 1
ATOM 1306 N N . ARG A 1 165 ? -5.181 -17.635 -1.218 1.00 93.25 165 ARG A N 1
ATOM 1307 C CA . ARG A 1 165 ? -5.755 -18.387 -2.340 1.00 93.25 165 ARG A CA 1
ATOM 1308 C C . ARG A 1 165 ? -6.525 -17.455 -3.286 1.00 93.25 165 ARG A C 1
ATOM 1310 O O . ARG A 1 165 ? -7.306 -16.633 -2.817 1.00 93.25 165 ARG A O 1
ATOM 1317 N N . ASP A 1 166 ? -6.283 -17.611 -4.589 1.00 92.88 166 ASP A N 1
ATOM 1318 C CA . ASP A 1 166 ? -6.857 -16.796 -5.674 1.00 92.88 166 ASP A CA 1
ATOM 1319 C C . ASP A 1 166 ? -6.523 -15.286 -5.588 1.00 92.88 166 ASP A C 1
ATOM 1321 O O . ASP A 1 166 ? -7.179 -14.449 -6.210 1.00 92.88 166 ASP A O 1
ATOM 1325 N N . GLY A 1 167 ? -5.476 -14.914 -4.838 1.00 92.06 167 GLY A N 1
ATOM 1326 C CA . GLY A 1 167 ? -5.011 -13.529 -4.713 1.00 92.06 167 GLY A CA 1
ATOM 1327 C C . GLY A 1 167 ? -4.513 -12.908 -6.022 1.00 92.06 167 GLY A C 1
ATOM 1328 O O . GLY A 1 167 ? -4.648 -11.706 -6.234 1.00 92.06 167 GLY A O 1
ATOM 1329 N N . ASP A 1 168 ? -3.985 -13.727 -6.927 1.00 94.12 168 ASP A N 1
ATOM 1330 C CA . ASP A 1 168 ? -3.582 -13.356 -8.286 1.00 94.12 168 ASP A CA 1
ATOM 1331 C C . ASP A 1 168 ? -4.765 -12.951 -9.175 1.00 94.12 168 ASP A C 1
ATOM 1333 O O . ASP A 1 168 ? -4.589 -12.179 -10.111 1.00 94.12 168 ASP A O 1
ATOM 1337 N N . LYS A 1 169 ? -5.980 -13.421 -8.883 1.00 95.50 169 LYS A N 1
ATOM 1338 C CA . LYS A 1 169 ? -7.184 -13.100 -9.667 1.00 95.50 169 LYS A CA 1
ATOM 1339 C C . LYS A 1 169 ? -7.910 -11.854 -9.166 1.00 95.50 169 LYS A C 1
ATOM 1341 O O . LYS A 1 169 ? -8.841 -11.387 -9.816 1.00 95.50 169 LYS A O 1
ATOM 1346 N N . MET A 1 170 ? -7.499 -11.298 -8.023 1.00 94.25 170 MET A N 1
ATOM 1347 C CA . MET A 1 170 ? -8.145 -10.112 -7.454 1.00 94.25 170 MET A CA 1
ATOM 1348 C C . MET A 1 170 ? -7.906 -8.849 -8.278 1.00 94.25 170 MET A C 1
ATOM 1350 O O . MET A 1 170 ? -8.727 -7.944 -8.249 1.00 94.25 170 MET A O 1
ATOM 1354 N N . LEU A 1 171 ? -6.796 -8.733 -8.997 1.00 96.56 171 LEU A N 1
ATOM 1355 C CA . LEU A 1 171 ? -6.501 -7.537 -9.783 1.00 96.56 171 LEU A CA 1
ATOM 1356 C C . LEU A 1 171 ? -6.191 -7.941 -11.223 1.00 96.56 171 LEU A C 1
ATOM 1358 O O . LEU A 1 171 ? -5.571 -8.983 -11.424 1.00 96.56 171 LEU A O 1
ATOM 1362 N N . PRO A 1 172 ? -6.570 -7.132 -12.224 1.00 95.88 172 PRO A N 1
ATOM 1363 C CA . PRO A 1 172 ? -6.105 -7.348 -13.587 1.00 95.88 172 PRO A CA 1
ATOM 1364 C C . PRO A 1 172 ? -4.595 -7.093 -13.672 1.00 95.88 172 PRO A C 1
ATOM 1366 O O . PRO A 1 172 ? -4.042 -6.304 -12.899 1.00 95.88 172 PRO A O 1
ATOM 1369 N N . ASP A 1 173 ? -3.930 -7.730 -14.634 1.00 94.25 173 ASP A N 1
ATOM 1370 C CA . ASP A 1 173 ? -2.465 -7.728 -14.731 1.00 94.25 173 ASP A CA 1
ATOM 1371 C C . ASP A 1 173 ? -1.864 -6.321 -14.791 1.00 94.25 173 ASP A C 1
ATOM 1373 O O . ASP A 1 173 ? -0.879 -6.038 -14.110 1.00 94.25 173 ASP A O 1
ATOM 1377 N N . GLU A 1 174 ? -2.475 -5.399 -15.536 1.00 94.50 174 GLU A N 1
ATOM 1378 C CA . GLU A 1 174 ? -1.997 -4.015 -15.595 1.00 94.50 174 GLU A CA 1
ATOM 1379 C C . GLU A 1 174 ? -2.011 -3.331 -14.223 1.00 94.50 174 GLU A C 1
ATOM 1381 O O . GLU A 1 174 ? -1.042 -2.665 -13.849 1.00 94.50 174 GLU A O 1
ATOM 1386 N N . THR A 1 175 ? -3.069 -3.542 -13.441 1.00 96.50 175 THR A N 1
ATOM 1387 C CA . THR A 1 175 ? -3.202 -2.966 -12.101 1.00 96.50 175 THR A CA 1
ATOM 1388 C C . THR A 1 175 ? -2.231 -3.612 -11.118 1.00 96.50 175 THR A C 1
ATOM 1390 O O . THR A 1 175 ? -1.692 -2.910 -10.258 1.00 96.50 175 THR A O 1
ATOM 1393 N N . LYS A 1 176 ? -1.934 -4.913 -11.266 1.00 97.06 176 LYS A N 1
ATOM 1394 C CA . LYS A 1 176 ? -0.898 -5.582 -10.463 1.00 97.06 176 LYS A CA 1
ATOM 1395 C C . LYS A 1 176 ? 0.453 -4.890 -10.635 1.00 97.06 176 LYS A C 1
ATOM 1397 O O . LYS A 1 176 ? 1.102 -4.499 -9.665 1.00 97.06 176 LYS A O 1
ATOM 1402 N N . TRP A 1 177 ? 0.860 -4.677 -11.885 1.00 97.38 177 TRP A N 1
ATOM 1403 C CA . TRP A 1 177 ? 2.119 -4.002 -12.184 1.00 97.38 177 TRP A CA 1
ATOM 1404 C C . TRP A 1 177 ? 2.109 -2.536 -11.761 1.00 97.38 177 TRP A C 1
ATOM 1406 O O . TRP A 1 177 ? 3.119 -2.053 -11.248 1.00 97.38 177 TRP A O 1
ATOM 1416 N N . LEU A 1 178 ? 0.983 -1.838 -11.926 1.00 97.44 178 LEU A N 1
ATOM 1417 C CA . LEU A 1 178 ? 0.825 -0.455 -11.483 1.00 97.44 178 LEU A CA 1
ATOM 1418 C C . LEU A 1 178 ? 1.038 -0.323 -9.971 1.00 97.44 178 LEU A C 1
ATOM 1420 O O . LEU A 1 178 ? 1.773 0.561 -9.544 1.00 97.44 178 LEU A O 1
ATOM 1424 N N . ALA A 1 179 ? 0.449 -1.214 -9.169 1.00 97.69 179 ALA A N 1
ATOM 1425 C CA . ALA A 1 179 ? 0.569 -1.190 -7.711 1.00 97.69 179 ALA A CA 1
ATOM 1426 C C . ALA A 1 179 ? 1.994 -1.508 -7.215 1.00 97.69 179 ALA A C 1
ATOM 1428 O O . ALA A 1 179 ? 2.416 -0.998 -6.176 1.00 97.69 179 ALA A O 1
ATOM 1429 N N . VAL A 1 180 ? 2.751 -2.314 -7.966 1.00 97.31 180 VAL A N 1
ATOM 1430 C CA . VAL A 1 180 ? 4.105 -2.780 -7.607 1.00 97.31 180 VAL A CA 1
ATOM 1431 C C . VAL A 1 180 ? 5.220 -1.934 -8.257 1.00 97.31 180 VAL A C 1
ATOM 1433 O O . VAL A 1 180 ? 6.408 -2.153 -8.015 1.00 97.31 180 VAL A O 1
ATOM 1436 N N . THR A 1 181 ? 4.867 -0.916 -9.047 1.00 97.69 181 THR A N 1
ATOM 1437 C CA . THR A 1 181 ? 5.833 0.012 -9.656 1.00 97.69 181 THR A CA 1
ATOM 1438 C C . THR A 1 181 ? 5.922 1.311 -8.861 1.00 97.69 181 THR A C 1
ATOM 1440 O O . THR A 1 181 ? 4.940 2.033 -8.696 1.00 97.69 181 THR A O 1
ATOM 1443 N N . HIS A 1 182 ? 7.121 1.635 -8.382 1.00 97.88 182 HIS A N 1
ATOM 1444 C CA . HIS A 1 182 ? 7.398 2.876 -7.664 1.00 97.88 182 HIS A CA 1
ATOM 1445 C C . HIS A 1 182 ? 7.800 4.005 -8.620 1.00 97.88 182 HIS A C 1
ATOM 1447 O O . HIS A 1 182 ? 8.416 3.761 -9.656 1.00 97.88 182 HIS A O 1
ATOM 1453 N N . LYS A 1 183 ? 7.557 5.263 -8.229 1.00 96.81 183 LYS A N 1
ATOM 1454 C CA . LYS A 1 183 ? 7.879 6.460 -9.026 1.00 96.81 183 LYS A CA 1
ATOM 1455 C C . LYS A 1 183 ? 9.349 6.564 -9.456 1.00 96.81 183 LYS A C 1
ATOM 1457 O O . LYS A 1 183 ? 9.644 7.140 -10.497 1.00 96.81 183 LYS A O 1
ATOM 1462 N N . SER A 1 184 ? 10.283 6.010 -8.677 1.00 95.81 184 SER A N 1
ATOM 1463 C CA . SER A 1 184 ? 11.712 6.028 -9.034 1.00 95.81 184 SER A CA 1
ATOM 1464 C C . SER A 1 184 ? 12.076 5.094 -10.195 1.00 95.81 184 SER A C 1
ATOM 1466 O O . SER A 1 184 ? 13.173 5.200 -10.742 1.00 95.81 184 SER A O 1
ATOM 1468 N N . PHE A 1 185 ? 11.186 4.178 -10.582 1.00 96.31 185 PHE A N 1
ATOM 1469 C CA . PHE A 1 185 ? 11.396 3.307 -11.730 1.00 96.31 185 PHE A CA 1
ATOM 1470 C C . PHE A 1 185 ? 11.146 4.055 -13.043 1.00 96.31 185 PHE A C 1
ATOM 1472 O O . PHE A 1 185 ? 10.126 4.723 -13.190 1.00 96.31 185 PHE A O 1
ATOM 1479 N N . ASP A 1 186 ? 12.076 3.929 -13.996 1.00 93.44 186 ASP A N 1
ATOM 1480 C CA . ASP A 1 186 ? 11.978 4.519 -15.343 1.00 93.44 186 ASP A CA 1
ATOM 1481 C C . ASP A 1 186 ? 11.571 6.008 -15.331 1.00 93.44 186 ASP A C 1
ATOM 1483 O O . ASP A 1 186 ? 10.806 6.466 -16.174 1.00 93.44 186 ASP A O 1
ATOM 1487 N N . GLN A 1 187 ? 12.025 6.758 -14.314 1.00 92.25 187 GLN A N 1
ATOM 1488 C CA . GLN A 1 187 ? 11.676 8.170 -14.085 1.00 92.25 187 GLN A CA 1
ATOM 1489 C C . GLN A 1 187 ? 10.158 8.449 -14.049 1.00 92.25 187 GLN A C 1
ATOM 1491 O O . GLN A 1 187 ? 9.715 9.539 -14.402 1.00 92.25 187 GLN A O 1
ATOM 1496 N N . GLY A 1 188 ? 9.343 7.463 -13.662 1.00 93.56 188 GLY A N 1
ATOM 1497 C CA . GLY A 1 188 ? 7.885 7.583 -13.635 1.00 93.56 188 GLY A CA 1
ATOM 1498 C C . GLY A 1 188 ? 7.234 7.667 -15.020 1.00 93.56 188 GLY A C 1
ATOM 1499 O O . GLY A 1 188 ? 6.082 8.080 -15.117 1.00 93.56 188 GLY A O 1
ATOM 1500 N N . ARG A 1 189 ? 7.946 7.287 -16.094 1.00 93.00 189 ARG A N 1
ATOM 1501 C CA . ARG A 1 189 ? 7.395 7.223 -17.463 1.00 93.00 189 ARG A CA 1
ATOM 1502 C C . ARG A 1 189 ? 6.309 6.160 -17.597 1.00 93.00 189 ARG A C 1
ATOM 1504 O O . ARG A 1 189 ? 5.379 6.305 -18.386 1.00 93.00 189 ARG A O 1
ATOM 1511 N N . ARG A 1 190 ? 6.430 5.083 -16.819 1.00 92.75 190 ARG A N 1
ATOM 1512 C CA . ARG A 1 190 ? 5.384 4.068 -16.656 1.00 92.75 190 ARG A CA 1
ATOM 1513 C C . ARG A 1 190 ? 4.501 4.433 -15.467 1.00 92.75 190 ARG A C 1
ATOM 1515 O O . ARG A 1 190 ? 4.913 5.186 -14.588 1.00 92.75 190 ARG A O 1
ATOM 1522 N N . GLY A 1 191 ? 3.292 3.878 -15.435 1.00 94.56 191 GLY A N 1
ATOM 1523 C CA . GLY A 1 191 ? 2.386 4.072 -14.306 1.00 94.56 191 GLY A CA 1
ATOM 1524 C C . GLY A 1 191 ? 3.044 3.658 -12.985 1.00 94.56 191 GLY A C 1
ATOM 1525 O O . GLY A 1 191 ? 3.695 2.616 -12.916 1.00 94.56 191 GLY A O 1
ATOM 1526 N N . PHE A 1 192 ? 2.865 4.479 -11.952 1.00 97.19 192 PHE A N 1
ATOM 1527 C CA . PHE A 1 192 ? 3.418 4.269 -10.616 1.00 97.19 192 PHE A CA 1
ATOM 1528 C C . PHE A 1 192 ? 2.341 4.401 -9.535 1.00 97.19 192 PHE A C 1
ATOM 1530 O O . PHE A 1 192 ? 1.243 4.913 -9.765 1.00 97.19 192 PHE A O 1
ATOM 1537 N N . ASN A 1 193 ? 2.670 3.928 -8.340 1.00 97.50 193 ASN A N 1
ATOM 1538 C CA . ASN A 1 193 ? 1.690 3.560 -7.330 1.00 97.50 193 ASN A CA 1
ATOM 1539 C C . ASN A 1 193 ? 1.282 4.649 -6.317 1.00 97.50 193 ASN A C 1
ATOM 1541 O O . ASN A 1 193 ? 0.420 4.380 -5.483 1.00 97.50 193 ASN A O 1
ATOM 1545 N N . ASP A 1 194 ? 1.813 5.874 -6.392 1.00 97.69 194 ASP A N 1
ATOM 1546 C CA . ASP A 1 194 ? 1.621 6.924 -5.368 1.00 97.69 194 ASP A CA 1
ATOM 1547 C C . ASP A 1 194 ? 0.146 7.198 -5.009 1.00 97.69 194 ASP A C 1
ATOM 1549 O O . ASP A 1 194 ? -0.212 7.275 -3.832 1.00 97.69 194 ASP A O 1
ATOM 1553 N N . LYS A 1 195 ? -0.737 7.330 -6.012 1.00 98.00 195 LYS A N 1
ATOM 1554 C CA . LYS A 1 195 ? -2.169 7.614 -5.778 1.00 98.00 195 LYS A CA 1
ATOM 1555 C C . LYS A 1 195 ? -2.889 6.436 -5.121 1.00 98.00 195 LYS A C 1
ATOM 1557 O O . LYS A 1 195 ? -3.705 6.632 -4.222 1.00 98.00 195 LYS A O 1
ATOM 1562 N N . LEU A 1 196 ? -2.564 5.217 -5.552 1.00 98.25 196 LEU A N 1
ATOM 1563 C CA . LEU A 1 196 ? -3.112 3.994 -4.968 1.00 98.25 196 LEU A CA 1
ATOM 1564 C C . LEU A 1 196 ? -2.620 3.825 -3.529 1.00 98.25 196 LEU A C 1
ATOM 1566 O O . LEU A 1 196 ? -3.410 3.509 -2.643 1.00 98.25 196 LEU A O 1
ATOM 1570 N N . ALA A 1 197 ? -1.337 4.097 -3.282 1.00 98.25 197 ALA A N 1
ATOM 1571 C CA . ALA A 1 197 ? -0.737 4.041 -1.957 1.00 98.25 197 ALA A CA 1
ATOM 1572 C C . ALA A 1 197 ? -1.388 5.039 -0.996 1.00 98.25 197 ALA A C 1
ATOM 1574 O O . ALA A 1 197 ? -1.676 4.695 0.150 1.00 98.25 197 ALA A O 1
ATOM 1575 N N . TYR A 1 198 ? -1.678 6.256 -1.465 1.00 98.25 198 TYR A N 1
ATOM 1576 C CA . TYR A 1 198 ? -2.409 7.245 -0.679 1.00 98.25 198 TYR A CA 1
ATOM 1577 C C . TYR A 1 198 ? -3.781 6.718 -0.241 1.00 98.25 198 TYR A C 1
ATOM 1579 O O . TYR A 1 198 ? -4.078 6.724 0.954 1.00 98.25 198 TYR A O 1
ATOM 1587 N N . LEU A 1 199 ? -4.590 6.216 -1.181 1.00 98.19 199 LEU A N 1
ATOM 1588 C CA . LEU A 1 199 ? -5.923 5.692 -0.879 1.00 98.19 199 LEU A CA 1
ATOM 1589 C C . LEU A 1 199 ? -5.861 4.485 0.064 1.00 98.19 199 LEU A C 1
ATOM 1591 O O . LEU A 1 199 ? -6.573 4.440 1.067 1.00 98.19 199 LEU A O 1
ATOM 1595 N N . GLY A 1 200 ? -4.985 3.523 -0.222 1.00 98.00 200 GLY A N 1
ATOM 1596 C CA . GLY A 1 200 ? -4.854 2.328 0.603 1.00 98.00 200 GLY A CA 1
ATOM 1597 C C . GLY A 1 200 ? -4.355 2.631 2.012 1.00 98.00 200 GLY A C 1
ATOM 1598 O O . GLY A 1 200 ? -4.819 2.009 2.964 1.00 98.00 200 GLY A O 1
ATOM 1599 N N . ARG A 1 201 ? -3.497 3.645 2.187 1.00 97.50 201 ARG A N 1
ATOM 1600 C CA . ARG A 1 201 ? -3.109 4.125 3.519 1.00 97.50 201 ARG A CA 1
ATOM 1601 C C . ARG A 1 201 ? -4.324 4.619 4.306 1.00 97.50 201 ARG A C 1
ATOM 1603 O O . ARG A 1 201 ? -4.437 4.289 5.483 1.00 97.50 201 ARG A O 1
ATOM 1610 N N . GLN A 1 202 ? -5.221 5.388 3.682 1.00 97.62 202 GLN A N 1
ATOM 1611 C CA . GLN A 1 202 ? -6.444 5.851 4.351 1.00 97.62 202 GLN A CA 1
ATOM 1612 C C . GLN A 1 202 ? -7.362 4.680 4.714 1.00 97.62 202 GLN A C 1
ATOM 1614 O O . GLN A 1 202 ? -7.841 4.620 5.843 1.00 97.62 202 GLN A O 1
ATOM 1619 N N . ALA A 1 203 ? -7.535 3.714 3.807 1.00 97.31 203 ALA A N 1
ATOM 1620 C CA . ALA A 1 203 ? -8.340 2.519 4.060 1.00 97.31 203 ALA A CA 1
ATOM 1621 C C . ALA A 1 203 ? -7.794 1.689 5.236 1.00 97.31 203 ALA A C 1
ATOM 1623 O O . ALA A 1 203 ? -8.542 1.323 6.138 1.00 97.31 203 ALA A O 1
ATOM 1624 N N . VAL A 1 204 ? -6.478 1.449 5.281 1.00 97.44 204 VAL A N 1
ATOM 1625 C CA . VAL A 1 204 ? -5.844 0.713 6.387 1.00 97.44 204 VAL A CA 1
ATOM 1626 C C . VAL A 1 204 ? -5.998 1.457 7.711 1.00 97.44 204 VAL A C 1
ATOM 1628 O O . VAL A 1 204 ? -6.312 0.831 8.723 1.00 97.44 204 VAL A O 1
ATOM 1631 N N . ILE A 1 205 ? -5.801 2.779 7.728 1.00 96.38 205 ILE A N 1
ATOM 1632 C CA . ILE A 1 205 ? -5.990 3.582 8.943 1.00 96.38 205 ILE A CA 1
ATOM 1633 C C . ILE A 1 205 ? -7.441 3.497 9.414 1.00 96.38 205 ILE A C 1
ATOM 1635 O O . ILE A 1 205 ? -7.659 3.255 10.597 1.00 96.38 205 ILE A O 1
ATOM 1639 N N . LEU A 1 206 ? -8.413 3.641 8.512 1.00 96.25 206 LEU A N 1
ATOM 1640 C CA . LEU A 1 206 ? -9.834 3.566 8.844 1.00 96.25 206 LEU A CA 1
ATOM 1641 C C . LEU A 1 206 ? -10.208 2.207 9.445 1.00 96.25 206 LEU A C 1
ATOM 1643 O O . LEU A 1 206 ? -10.805 2.168 10.515 1.00 96.25 206 LEU A O 1
ATOM 1647 N N . GLU A 1 207 ? -9.805 1.104 8.815 1.00 95.94 207 GLU A N 1
ATOM 1648 C CA . GLU A 1 207 ? -10.062 -0.251 9.326 1.00 95.94 207 GLU A CA 1
ATOM 1649 C C . GLU A 1 207 ? -9.370 -0.514 10.668 1.00 95.94 207 GLU A C 1
ATOM 1651 O O . GLU A 1 207 ? -9.913 -1.184 11.545 1.00 95.94 207 GLU A O 1
ATOM 1656 N N . THR A 1 208 ? -8.177 0.050 10.867 1.00 95.56 208 THR A N 1
ATOM 1657 C CA . THR A 1 208 ? -7.467 -0.049 12.148 1.00 95.56 208 THR A CA 1
ATOM 1658 C C . THR A 1 208 ? -8.194 0.731 13.240 1.00 95.56 208 THR A C 1
ATOM 1660 O O . THR A 1 208 ? -8.382 0.209 14.335 1.00 95.56 208 THR A O 1
ATOM 1663 N N . THR A 1 209 ? -8.637 1.957 12.949 1.00 95.38 209 THR A N 1
ATOM 1664 C CA . THR A 1 209 ? -9.460 2.767 13.858 1.00 95.38 209 THR A CA 1
ATOM 1665 C C . THR A 1 209 ? -10.757 2.045 14.193 1.00 95.38 209 THR A C 1
ATOM 1667 O O . THR A 1 209 ? -11.106 1.940 15.364 1.00 95.38 209 THR A O 1
ATOM 1670 N N . ASN A 1 210 ? -11.430 1.487 13.184 1.00 94.44 210 ASN A N 1
ATOM 1671 C CA . ASN A 1 210 ? -12.653 0.716 13.360 1.00 94.44 210 ASN A CA 1
ATOM 1672 C C . ASN A 1 210 ? -12.411 -0.459 14.317 1.00 94.44 210 ASN A C 1
ATOM 1674 O O . ASN A 1 210 ? -13.103 -0.572 15.319 1.00 94.44 210 ASN A O 1
ATOM 1678 N N . ARG A 1 211 ? -11.339 -1.239 14.111 1.00 93.44 211 ARG A N 1
ATOM 1679 C CA . ARG A 1 211 ? -10.948 -2.336 15.015 1.00 93.44 211 ARG A CA 1
ATOM 1680 C C . ARG A 1 211 ? -10.734 -1.884 16.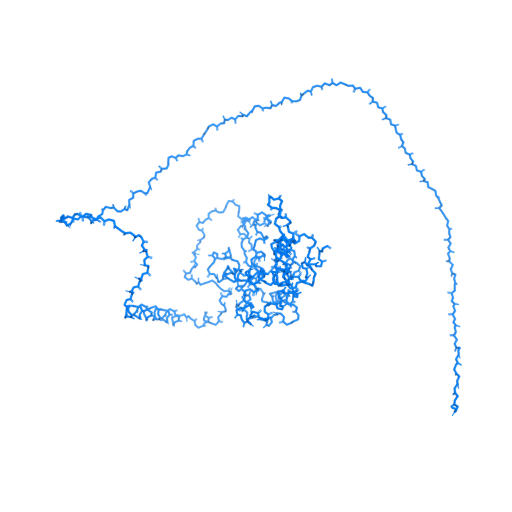466 1.00 93.44 211 ARG A C 1
ATOM 1682 O O . ARG A 1 211 ? -11.099 -2.630 17.370 1.00 93.44 211 ARG A O 1
ATOM 1689 N N . ILE A 1 212 ? -10.131 -0.714 16.694 1.00 92.06 212 ILE A N 1
ATOM 1690 C CA . ILE A 1 212 ? -9.904 -0.175 18.048 1.00 92.06 212 ILE A CA 1
ATOM 1691 C C . ILE A 1 212 ? -11.237 0.227 18.700 1.00 92.06 212 ILE A C 1
ATOM 1693 O O . ILE A 1 212 ? -11.484 -0.101 19.860 1.00 92.06 212 ILE A O 1
ATOM 1697 N N . VAL A 1 213 ? -12.108 0.906 17.950 1.00 92.38 213 VAL A N 1
ATOM 1698 C CA . VAL A 1 213 ? -13.400 1.399 18.451 1.00 92.38 213 VAL A CA 1
ATOM 1699 C C . VAL A 1 213 ? -14.392 0.251 18.665 1.00 92.38 213 VAL A C 1
ATOM 1701 O O . VAL A 1 213 ? -15.091 0.218 19.669 1.00 92.38 213 VAL A O 1
ATOM 1704 N N . THR A 1 214 ? -14.455 -0.735 17.771 1.00 90.75 214 THR A N 1
ATOM 1705 C CA . THR A 1 214 ? -15.376 -1.879 17.898 1.00 90.75 214 THR A CA 1
ATOM 1706 C C . THR A 1 214 ? -14.848 -2.997 18.796 1.00 90.75 214 THR A C 1
ATOM 1708 O O . THR A 1 214 ? -15.477 -4.051 18.870 1.00 90.75 214 THR A O 1
ATOM 1711 N N . GLY A 1 215 ? -13.688 -2.816 19.434 1.00 84.00 215 GLY A N 1
ATOM 1712 C CA . GLY A 1 215 ? -13.148 -3.772 20.398 1.00 84.00 215 GLY A CA 1
ATOM 1713 C C . GLY A 1 215 ? -14.131 -4.043 21.542 1.00 84.00 215 GLY A C 1
ATOM 1714 O O . GLY A 1 215 ? -14.896 -3.162 21.934 1.00 84.00 215 GLY A O 1
ATOM 1715 N N . THR A 1 216 ? -14.131 -5.275 22.054 1.00 72.06 216 THR A N 1
ATOM 1716 C CA . THR A 1 216 ? -15.086 -5.733 23.078 1.00 72.06 216 THR A CA 1
ATOM 1717 C C . THR A 1 216 ? -14.898 -5.041 24.421 1.00 72.06 216 THR A C 1
ATOM 1719 O O . THR A 1 216 ? -15.895 -4.737 25.072 1.00 72.06 216 THR A O 1
ATOM 1722 N N . ASP A 1 217 ? -13.652 -4.738 24.799 1.00 77.31 217 ASP A N 1
ATOM 1723 C CA . ASP A 1 217 ? -13.331 -4.266 26.144 1.00 77.31 217 ASP A CA 1
ATOM 1724 C C . ASP A 1 217 ? -12.745 -2.846 26.140 1.00 77.31 217 ASP A C 1
ATOM 1726 O O . ASP A 1 217 ? -11.850 -2.549 25.337 1.00 77.31 217 ASP A O 1
ATOM 1730 N N . PRO A 1 218 ? -13.199 -1.964 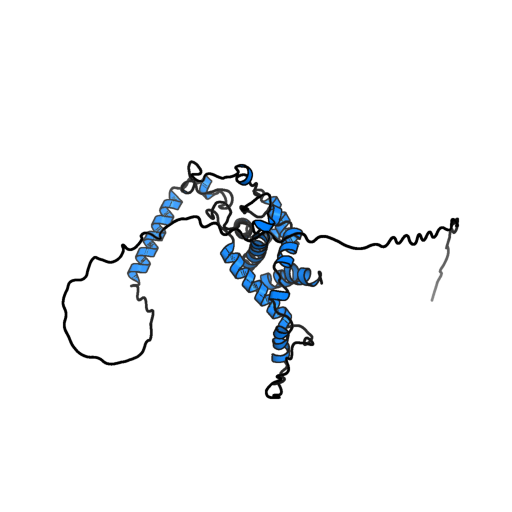27.051 1.00 76.38 218 PRO A N 1
ATOM 1731 C CA . PRO A 1 218 ? -12.562 -0.675 27.264 1.00 76.38 218 PRO A CA 1
ATOM 1732 C C . PRO A 1 218 ? -11.125 -0.869 27.752 1.00 76.38 218 PRO A C 1
ATOM 1734 O O . PRO A 1 218 ? -10.846 -1.601 28.706 1.00 76.38 218 PRO A O 1
ATOM 1737 N N . LEU A 1 219 ? -10.182 -0.197 27.097 1.00 80.19 219 LEU A N 1
ATOM 1738 C CA . LEU A 1 219 ? -8.771 -0.297 27.453 1.00 80.19 219 LEU A CA 1
ATOM 1739 C C . LEU A 1 219 ? -8.505 0.428 28.781 1.00 80.19 219 LEU A C 1
ATOM 1741 O O . LEU A 1 219 ? -8.944 1.555 28.989 1.00 80.19 219 LEU A O 1
ATOM 1745 N N . LYS A 1 220 ? -7.687 -0.168 29.662 1.00 72.38 220 LYS A N 1
ATOM 1746 C CA . LYS A 1 220 ? -7.371 0.349 31.018 1.00 72.38 220 LYS A CA 1
ATOM 1747 C C . LYS A 1 220 ? -6.805 1.785 31.072 1.00 72.38 220 LYS A C 1
ATOM 1749 O O . LYS A 1 220 ? -6.688 2.346 32.152 1.00 72.38 220 LYS A O 1
ATOM 1754 N N . LYS A 1 221 ? -6.402 2.359 29.933 1.00 76.75 221 LYS A N 1
ATOM 1755 C CA . LYS A 1 221 ? -5.851 3.723 29.792 1.00 76.75 221 LYS A CA 1
ATOM 1756 C C . LYS A 1 221 ? -6.709 4.633 28.896 1.00 76.75 221 LYS A C 1
ATOM 1758 O O . LYS A 1 221 ? -6.229 5.682 28.482 1.00 76.75 221 LYS A O 1
ATOM 1763 N N . ALA A 1 222 ? -7.916 4.201 28.532 1.00 75.88 222 ALA A N 1
ATOM 1764 C CA . ALA A 1 222 ? -8.808 4.926 27.626 1.00 75.88 222 ALA A CA 1
ATOM 1765 C C . ALA A 1 222 ? -9.368 6.198 28.279 1.00 75.88 222 ALA A C 1
ATOM 1767 O O . ALA A 1 222 ? -9.359 7.274 27.679 1.00 75.88 222 ALA A O 1
ATOM 1768 N N . ILE A 1 223 ? -9.785 6.076 29.541 1.00 77.00 223 ILE A N 1
ATOM 1769 C CA . ILE A 1 223 ? -10.320 7.180 30.334 1.00 77.00 223 ILE A CA 1
ATOM 1770 C C . ILE A 1 223 ? -9.144 7.941 30.943 1.00 77.00 223 ILE A C 1
ATOM 1772 O O . ILE A 1 223 ? -8.421 7.420 31.796 1.00 77.00 223 ILE A O 1
ATOM 1776 N N . VAL A 1 224 ? -8.941 9.175 30.488 1.00 76.06 224 VAL A N 1
ATOM 1777 C CA . VAL A 1 224 ? -7.936 10.082 31.043 1.00 76.06 224 VAL A CA 1
ATOM 1778 C C . VAL A 1 224 ? -8.638 10.991 32.053 1.00 76.06 224 VAL A C 1
ATOM 1780 O O . VAL A 1 224 ? -9.387 11.873 31.636 1.00 76.06 224 VAL A O 1
ATOM 1783 N N . PRO A 1 225 ? -8.435 10.798 33.370 1.00 73.69 225 PRO A N 1
ATOM 1784 C CA . PRO A 1 225 ? -9.058 11.654 34.368 1.00 73.69 225 PRO A CA 1
ATOM 1785 C C . PRO A 1 225 ? -8.505 13.079 34.260 1.00 73.69 225 PRO A C 1
ATOM 1787 O O . PRO A 1 225 ? -7.288 13.292 34.213 1.00 73.69 225 PRO A O 1
ATOM 1790 N N . GLU A 1 226 ? -9.405 14.060 34.227 1.00 76.56 226 GLU A N 1
ATOM 1791 C CA . GLU A 1 226 ? -9.033 15.469 34.195 1.00 76.56 226 GLU A CA 1
ATOM 1792 C C . GLU A 1 226 ? -8.490 15.897 35.564 1.00 76.56 226 GLU A C 1
ATOM 1794 O O . GLU A 1 226 ? -9.189 15.861 36.575 1.00 76.56 226 GLU A O 1
ATOM 1799 N N . LYS A 1 227 ? -7.222 16.317 35.606 1.00 78.38 227 LYS A N 1
ATOM 1800 C CA . LYS A 1 227 ? -6.548 16.680 36.864 1.00 78.38 227 LYS A CA 1
ATOM 1801 C C . LYS A 1 227 ? -6.856 18.101 37.345 1.00 78.38 227 LYS A C 1
ATOM 1803 O O . LYS A 1 227 ? -6.682 18.376 38.526 1.00 78.38 227 LYS A O 1
ATOM 1808 N N . SER A 1 228 ? -7.281 18.997 36.452 1.00 86.94 228 SER A N 1
ATOM 1809 C CA . SER A 1 228 ? -7.288 20.444 36.723 1.00 86.94 228 SER A CA 1
ATOM 1810 C C . SER A 1 228 ? -8.592 20.975 37.316 1.00 86.94 228 SER A C 1
ATOM 1812 O O . SER A 1 228 ? -8.548 21.860 38.161 1.00 86.94 228 SER A O 1
ATOM 1814 N N . TYR A 1 229 ? -9.744 20.450 36.893 1.00 84.94 229 TYR A N 1
ATOM 1815 C CA . TYR A 1 229 ? -11.057 20.994 37.276 1.00 84.94 229 TYR A CA 1
ATOM 1816 C C . TYR A 1 229 ? -11.982 19.972 37.941 1.00 84.94 229 TYR A C 1
ATOM 1818 O O . TYR A 1 229 ? -13.145 20.283 38.175 1.00 84.94 229 TYR A O 1
ATOM 1826 N N . GLN A 1 230 ? -11.476 18.764 38.235 1.00 83.75 230 GLN A N 1
ATOM 1827 C CA . GLN A 1 230 ? -12.207 17.695 38.936 1.00 83.75 230 GLN A CA 1
ATOM 1828 C C . GLN A 1 230 ? -13.572 17.372 38.299 1.00 83.75 230 GLN A C 1
ATOM 1830 O O . GLN A 1 230 ? -14.524 17.006 38.986 1.00 83.75 230 GLN A O 1
ATOM 1835 N N . ARG A 1 231 ? -13.681 17.517 36.972 1.00 85.12 231 ARG A N 1
ATOM 1836 C CA . ARG A 1 231 ? -14.911 17.211 36.241 1.00 85.12 231 ARG A CA 1
ATOM 1837 C C . ARG A 1 231 ? -15.052 15.704 36.081 1.00 85.12 231 ARG A C 1
ATOM 1839 O O . ARG A 1 231 ? -14.081 15.008 35.782 1.00 85.12 231 ARG A O 1
ATOM 1846 N N . THR A 1 232 ? -16.272 15.212 36.242 1.00 84.25 232 THR A N 1
ATOM 1847 C CA . THR A 1 232 ? -16.620 13.828 35.924 1.00 84.25 232 THR A CA 1
ATOM 1848 C C . THR A 1 232 ? -16.913 13.712 34.422 1.00 84.25 232 THR A C 1
ATOM 1850 O O . THR A 1 232 ? -17.692 14.507 33.889 1.00 84.25 232 THR A O 1
ATOM 1853 N N . PRO A 1 233 ? -16.271 12.778 33.695 1.00 85.81 233 PRO A N 1
ATOM 1854 C CA . PRO A 1 233 ? -16.554 12.571 32.279 1.00 85.81 233 PRO A CA 1
ATOM 1855 C C . PRO A 1 233 ? -17.966 12.008 32.091 1.00 85.81 233 PRO A C 1
ATOM 1857 O O . PRO A 1 233 ? -18.481 11.280 32.936 1.00 85.81 233 PRO A O 1
ATOM 1860 N N . PHE A 1 234 ? -18.595 12.343 30.967 1.00 88.75 234 PHE A N 1
ATOM 1861 C CA . PHE A 1 234 ? -19.912 11.819 30.622 1.00 88.75 234 PHE A CA 1
ATOM 1862 C C . PHE A 1 234 ? -19.810 10.347 30.199 1.00 88.75 234 PHE A C 1
ATOM 1864 O O . PHE A 1 234 ? -19.155 10.025 29.206 1.00 88.75 234 PHE A O 1
ATOM 1871 N N . GLU A 1 235 ? -20.467 9.455 30.941 1.00 87.69 235 GLU A N 1
ATOM 1872 C CA . GLU A 1 235 ? -20.451 8.018 30.670 1.00 87.69 235 GLU A CA 1
ATOM 1873 C C . GLU A 1 235 ? -21.559 7.637 29.682 1.00 87.69 235 GLU A C 1
ATOM 1875 O O . GLU A 1 235 ? -22.749 7.713 29.983 1.00 87.69 235 GLU A O 1
ATOM 1880 N N . HIS A 1 236 ? -21.167 7.210 28.480 1.00 89.56 236 HIS A N 1
ATOM 1881 C CA . HIS A 1 236 ? -22.097 6.717 27.469 1.00 89.56 236 HIS A CA 1
ATOM 1882 C C . HIS A 1 236 ? -21.486 5.539 26.701 1.00 89.56 236 HIS A C 1
ATOM 1884 O O . HIS A 1 236 ? -20.351 5.657 26.230 1.00 89.56 236 HIS A O 1
ATOM 1890 N N . PRO A 1 237 ? -22.230 4.437 26.471 1.00 85.56 237 PRO A N 1
ATOM 1891 C CA . PRO A 1 237 ? -21.683 3.212 25.878 1.00 85.56 237 PRO A CA 1
ATOM 1892 C C . PRO A 1 237 ? -21.055 3.416 24.490 1.00 85.56 237 PRO A C 1
ATOM 1894 O O . PRO A 1 237 ? -20.094 2.733 24.136 1.00 85.56 237 PRO A O 1
ATOM 1897 N N . ALA A 1 238 ? -21.558 4.371 23.700 1.00 85.25 238 ALA A N 1
ATOM 1898 C CA . ALA A 1 238 ? -20.961 4.706 22.404 1.00 85.25 238 ALA A CA 1
ATOM 1899 C C . ALA A 1 238 ? -19.636 5.489 22.521 1.00 85.25 238 ALA A C 1
ATOM 1901 O O . ALA A 1 238 ? -18.783 5.352 21.649 1.00 85.25 238 ALA A O 1
ATOM 1902 N N . LEU A 1 239 ? -19.449 6.286 23.581 1.00 87.44 239 LEU A N 1
ATOM 1903 C CA . LEU A 1 239 ? -18.247 7.106 23.786 1.00 87.44 239 LEU A CA 1
ATOM 1904 C C . LEU A 1 239 ? -17.118 6.306 24.433 1.00 87.44 239 LEU A C 1
ATOM 1906 O O . LEU A 1 239 ? -15.976 6.427 24.003 1.00 87.44 239 LEU A O 1
ATOM 1910 N N . THR A 1 240 ? -17.451 5.390 25.347 1.00 85.81 240 THR A N 1
ATOM 1911 C CA . THR A 1 240 ? -16.487 4.487 25.997 1.00 85.81 240 THR A CA 1
ATOM 1912 C C . THR A 1 240 ? -15.605 3.746 24.985 1.00 85.81 240 THR A C 1
ATOM 1914 O O . THR A 1 240 ? -14.422 3.509 25.215 1.00 85.81 240 THR A O 1
ATOM 1917 N N . ARG A 1 241 ? -16.176 3.395 23.830 1.00 88.31 241 ARG A N 1
ATOM 1918 C CA . ARG A 1 241 ? -15.475 2.744 22.717 1.00 88.31 241 ARG A CA 1
ATOM 1919 C C . ARG A 1 241 ? -14.547 3.681 21.951 1.00 88.31 241 ARG A C 1
ATOM 1921 O O . ARG A 1 241 ? -13.476 3.268 21.516 1.00 88.31 241 ARG A O 1
ATOM 1928 N N . VAL A 1 242 ? -14.949 4.935 21.775 1.00 90.75 242 VAL A N 1
ATOM 1929 C CA . VAL A 1 242 ? -14.130 5.964 21.121 1.00 90.75 242 VAL A CA 1
ATOM 1930 C C . VAL A 1 242 ? -12.932 6.326 22.000 1.00 90.75 242 VAL A C 1
ATOM 1932 O O . VAL A 1 242 ? -11.832 6.504 21.478 1.00 90.75 242 VAL A O 1
ATOM 1935 N N . ASP A 1 243 ? -13.101 6.314 23.324 1.00 90.44 243 ASP A N 1
ATOM 1936 C CA . ASP A 1 243 ? -12.026 6.575 24.288 1.00 90.44 243 ASP A CA 1
ATOM 1937 C C . ASP A 1 243 ? -10.863 5.576 24.180 1.00 90.44 243 ASP A C 1
ATOM 1939 O O . ASP A 1 243 ? -9.728 5.898 24.545 1.00 90.44 243 ASP A O 1
ATOM 1943 N N . ASN A 1 244 ? -11.080 4.386 23.604 1.00 90.75 244 ASN A N 1
ATOM 1944 C CA . ASN A 1 244 ? -10.002 3.434 23.315 1.00 90.75 244 ASN A CA 1
ATOM 1945 C C . ASN A 1 244 ? -8.896 4.040 22.433 1.00 90.75 244 ASN A C 1
ATOM 1947 O O . ASN A 1 244 ? -7.735 3.641 22.555 1.00 90.75 244 ASN A O 1
ATOM 1951 N N . LEU A 1 245 ? -9.223 5.040 21.603 1.00 91.12 245 LEU A N 1
ATOM 1952 C CA . LEU A 1 245 ? -8.259 5.750 20.756 1.00 91.12 245 LEU A CA 1
ATOM 1953 C C . LEU A 1 245 ? -7.234 6.572 21.556 1.00 91.12 245 LEU A C 1
ATOM 1955 O O . LEU A 1 245 ? -6.140 6.848 21.053 1.00 91.12 245 LEU A O 1
ATOM 1959 N N . ASN A 1 246 ? -7.544 6.930 22.807 1.00 89.75 246 ASN A N 1
ATOM 1960 C CA . ASN A 1 246 ? -6.590 7.584 23.705 1.00 89.75 246 ASN A CA 1
ATOM 1961 C C . ASN A 1 246 ? -5.480 6.615 24.138 1.00 89.75 246 ASN A C 1
ATOM 1963 O O . ASN A 1 246 ? -4.314 7.001 24.256 1.00 89.75 246 ASN A O 1
ATOM 1967 N N . ALA A 1 247 ? -5.829 5.342 24.348 1.00 88.81 247 ALA A N 1
ATOM 1968 C CA . ALA A 1 247 ? -4.892 4.308 24.774 1.00 88.81 247 ALA A CA 1
ATOM 1969 C C . ALA A 1 247 ? -4.084 3.741 23.596 1.00 88.81 247 ALA A C 1
ATOM 1971 O O . ALA A 1 247 ? -2.848 3.682 23.647 1.00 88.81 247 ALA A O 1
ATOM 1972 N N . GLU A 1 248 ? -4.770 3.341 22.525 1.00 89.69 248 GLU A N 1
ATOM 1973 C CA . GLU A 1 248 ? -4.169 2.769 21.323 1.00 89.69 248 GLU A CA 1
ATOM 1974 C C . GLU A 1 248 ? -4.486 3.629 20.100 1.00 89.69 248 GLU A C 1
ATOM 1976 O O . GLU A 1 248 ? -5.636 3.887 19.772 1.00 89.69 248 GLU A O 1
ATOM 1981 N N . GLN A 1 249 ? -3.443 4.047 19.382 1.00 91.56 249 GLN A N 1
ATOM 1982 C CA . GLN A 1 249 ? -3.592 4.808 18.145 1.00 91.56 249 GLN A CA 1
ATOM 1983 C C . GLN A 1 249 ? -3.324 3.909 16.933 1.00 91.56 249 GLN A C 1
ATOM 1985 O O . GLN A 1 249 ? -2.388 3.102 16.981 1.00 91.56 249 GLN A O 1
ATOM 1990 N N . PRO A 1 250 ? -4.026 4.106 15.801 1.00 92.69 250 PRO A N 1
ATOM 1991 C CA . PRO A 1 250 ? -3.813 3.324 14.580 1.00 92.69 250 PRO A CA 1
ATOM 1992 C C . PRO A 1 250 ? -2.352 3.290 14.117 1.00 92.69 250 PRO A C 1
ATOM 1994 O O . PRO A 1 250 ? -1.845 2.258 13.684 1.00 92.69 250 PRO A O 1
ATOM 1997 N N . GLN A 1 251 ? -1.643 4.410 14.278 1.00 91.06 251 GLN A N 1
ATOM 1998 C CA . GLN A 1 251 ? -0.235 4.566 13.902 1.00 91.06 251 GLN A CA 1
ATOM 1999 C C . GLN A 1 251 ? 0.715 3.688 14.733 1.00 91.06 251 GLN A C 1
ATOM 2001 O O . GLN A 1 251 ? 1.782 3.318 14.249 1.00 91.06 251 GLN A O 1
ATOM 2006 N N . LYS A 1 252 ? 0.335 3.340 15.972 1.00 90.50 252 LYS A N 1
ATOM 2007 C CA . LYS A 1 252 ? 1.105 2.430 16.837 1.00 90.50 252 LYS A CA 1
ATOM 2008 C C . LYS A 1 252 ? 0.884 0.962 16.470 1.00 90.50 252 LYS A C 1
ATOM 2010 O O . LYS A 1 252 ? 1.755 0.135 16.720 1.00 90.50 252 LYS A O 1
ATOM 2015 N N . ILE A 1 253 ? -0.271 0.633 15.891 1.00 91.62 253 ILE A N 1
ATOM 2016 C CA . ILE A 1 253 ? -0.583 -0.723 15.425 1.00 91.62 253 ILE A CA 1
ATOM 2017 C C . ILE A 1 253 ? 0.080 -0.969 14.067 1.00 91.62 253 ILE A C 1
ATOM 2019 O O . ILE A 1 253 ? 0.785 -1.963 13.887 1.00 91.62 253 ILE A O 1
ATOM 2023 N N . VAL A 1 254 ? -0.112 -0.039 13.130 1.00 94.62 254 VAL A N 1
ATOM 2024 C CA . VAL A 1 254 ? 0.419 -0.104 11.764 1.00 94.62 254 VAL A CA 1
ATOM 2025 C C . VAL A 1 254 ? 1.707 0.716 11.686 1.00 94.62 254 VAL A C 1
ATOM 2027 O O . VAL A 1 254 ? 1.734 1.832 11.164 1.00 94.62 254 VAL A O 1
ATOM 2030 N N . THR A 1 255 ? 2.790 0.168 12.241 1.00 94.94 255 THR A N 1
ATOM 2031 C CA . THR A 1 255 ? 4.120 0.787 12.157 1.00 94.94 255 THR A CA 1
ATOM 2032 C C . THR A 1 255 ? 4.807 0.452 10.834 1.00 94.94 255 THR A C 1
ATOM 2034 O O . THR A 1 255 ? 4.567 -0.592 10.226 1.00 94.94 255 THR A O 1
ATOM 2037 N N . LYS A 1 256 ? 5.703 1.339 10.387 1.00 94.25 256 LYS A N 1
ATOM 2038 C CA . LYS A 1 256 ? 6.448 1.181 9.126 1.00 94.25 256 LYS A CA 1
ATOM 2039 C C . LYS A 1 256 ? 7.272 -0.109 9.083 1.00 94.25 256 LYS A C 1
ATOM 2041 O O . LYS A 1 256 ? 7.322 -0.752 8.045 1.00 94.25 256 LYS A O 1
ATOM 2046 N N . GLU A 1 257 ? 7.875 -0.477 10.206 1.00 94.88 257 GLU A N 1
ATOM 2047 C CA . GLU A 1 257 ? 8.715 -1.674 10.352 1.00 94.88 257 GLU A CA 1
ATOM 2048 C C . GLU A 1 257 ? 7.892 -2.960 10.233 1.00 94.88 257 GLU A C 1
ATOM 2050 O O . GLU A 1 257 ? 8.286 -3.914 9.571 1.00 94.88 257 GLU A O 1
ATOM 2055 N N . LYS A 1 258 ? 6.700 -2.968 10.837 1.00 94.81 258 LYS A N 1
ATOM 2056 C CA . LYS A 1 258 ? 5.779 -4.103 10.794 1.00 94.81 258 LYS A CA 1
ATOM 2057 C C . LYS A 1 258 ? 5.246 -4.358 9.386 1.00 94.81 258 LYS A C 1
ATOM 2059 O O . LYS A 1 258 ? 5.181 -5.506 8.949 1.00 94.81 258 LYS A O 1
ATOM 2064 N N . VAL A 1 259 ? 4.876 -3.291 8.676 1.00 96.25 259 VAL A N 1
ATOM 2065 C CA . VAL A 1 259 ? 4.404 -3.386 7.286 1.00 96.25 259 VAL A CA 1
ATOM 2066 C C . VAL A 1 259 ? 5.541 -3.809 6.351 1.00 96.25 259 VAL A C 1
ATOM 2068 O O . VAL A 1 259 ? 5.323 -4.638 5.471 1.00 96.25 259 VAL A O 1
ATOM 2071 N N . GLU A 1 260 ? 6.764 -3.332 6.585 1.00 95.94 260 GLU A N 1
ATOM 2072 C CA . GLU A 1 260 ? 7.949 -3.769 5.846 1.00 95.94 260 GLU A CA 1
ATOM 2073 C C . GLU A 1 260 ? 8.231 -5.258 6.057 1.00 95.94 260 GLU A C 1
ATOM 2075 O O . GLU A 1 260 ? 8.397 -5.989 5.083 1.00 95.94 260 GLU A O 1
ATOM 2080 N N . ALA A 1 261 ? 8.226 -5.735 7.304 1.00 95.56 261 ALA A N 1
ATOM 2081 C CA . ALA A 1 261 ? 8.432 -7.149 7.610 1.00 95.56 261 ALA A CA 1
ATOM 2082 C C . ALA A 1 261 ? 7.388 -8.041 6.916 1.00 95.56 261 ALA A C 1
ATOM 2084 O O . ALA A 1 261 ? 7.726 -9.091 6.369 1.00 95.56 261 ALA A O 1
ATOM 2085 N N . LEU A 1 262 ? 6.129 -7.595 6.874 1.00 95.81 262 LEU A N 1
ATOM 2086 C CA . LEU A 1 262 ? 5.056 -8.263 6.137 1.00 95.81 262 LEU A CA 1
ATOM 2087 C C . LEU A 1 262 ? 5.324 -8.280 4.624 1.00 95.81 262 LEU A C 1
ATOM 2089 O O . LEU A 1 262 ? 5.158 -9.318 3.982 1.00 95.81 262 LEU A O 1
ATOM 2093 N N . ALA A 1 263 ? 5.777 -7.162 4.056 1.00 96.50 263 ALA A N 1
ATOM 2094 C CA . ALA A 1 263 ? 6.128 -7.067 2.641 1.00 96.50 263 ALA A CA 1
ATOM 2095 C C . ALA A 1 263 ? 7.282 -8.015 2.267 1.00 96.50 263 ALA A C 1
ATOM 2097 O O . ALA A 1 263 ? 7.225 -8.690 1.237 1.00 96.50 263 ALA A O 1
ATOM 2098 N N . LEU A 1 264 ? 8.307 -8.101 3.120 1.00 96.12 264 LEU A N 1
ATOM 2099 C CA . LEU A 1 264 ? 9.439 -9.015 2.952 1.00 96.12 264 LEU A CA 1
ATOM 2100 C C . LEU A 1 264 ? 9.003 -10.481 3.058 1.00 96.12 264 LEU A C 1
ATOM 2102 O O . LEU A 1 264 ? 9.396 -11.296 2.227 1.00 96.12 264 LEU A O 1
ATOM 2106 N N . ALA A 1 265 ? 8.135 -10.815 4.018 1.00 95.12 265 ALA A N 1
ATOM 2107 C CA . ALA A 1 265 ? 7.593 -12.167 4.166 1.00 95.12 265 ALA A CA 1
ATOM 2108 C C . ALA A 1 265 ? 6.783 -12.613 2.932 1.00 95.12 265 ALA A C 1
ATOM 2110 O O . ALA A 1 265 ? 6.850 -13.775 2.528 1.00 95.12 265 ALA A O 1
ATOM 2111 N N . ALA A 1 266 ? 6.068 -11.686 2.288 1.00 95.62 266 ALA A N 1
ATOM 2112 C CA . ALA A 1 266 ? 5.366 -11.944 1.031 1.00 95.62 266 ALA A CA 1
ATOM 2113 C C . ALA A 1 266 ? 6.304 -12.055 -0.192 1.00 95.62 266 ALA A C 1
ATOM 2115 O O . ALA A 1 266 ? 5.897 -12.566 -1.237 1.00 95.62 266 ALA A O 1
ATOM 2116 N N . GLY A 1 267 ? 7.563 -11.616 -0.073 1.00 95.81 267 GLY A N 1
ATOM 2117 C CA . GLY A 1 267 ? 8.542 -11.580 -1.163 1.00 95.81 267 GLY A CA 1
ATOM 2118 C C . GLY A 1 267 ? 8.375 -10.388 -2.107 1.00 95.81 267 GLY A C 1
ATOM 2119 O O . GLY A 1 267 ? 8.709 -10.490 -3.290 1.00 95.81 267 GLY A O 1
ATOM 2120 N N . LEU A 1 268 ? 7.826 -9.272 -1.613 1.00 96.50 268 LEU A N 1
ATOM 2121 C CA . LEU A 1 268 ? 7.579 -8.071 -2.412 1.00 96.50 268 LEU A CA 1
ATOM 2122 C C . LEU A 1 268 ? 8.882 -7.416 -2.894 1.00 96.50 268 LEU A C 1
ATOM 2124 O O . LEU A 1 268 ? 8.924 -6.881 -3.998 1.00 96.50 268 LEU A O 1
ATOM 2128 N N . ASP A 1 269 ? 9.963 -7.516 -2.120 1.00 95.31 269 ASP A N 1
ATOM 2129 C CA . ASP A 1 269 ? 11.302 -7.008 -2.449 1.00 95.31 269 ASP A CA 1
ATOM 2130 C C . ASP A 1 269 ? 11.845 -7.529 -3.786 1.00 95.31 269 ASP A C 1
ATOM 2132 O O . ASP A 1 269 ? 12.508 -6.789 -4.512 1.00 95.31 269 ASP A O 1
ATOM 2136 N N . LYS A 1 270 ? 11.523 -8.779 -4.136 1.00 94.94 270 LYS A N 1
ATOM 2137 C CA . LYS A 1 270 ? 12.002 -9.444 -5.358 1.00 94.94 270 LYS A CA 1
ATOM 2138 C C . LYS A 1 270 ? 11.230 -9.044 -6.613 1.00 94.94 270 LYS A C 1
ATOM 2140 O O . LYS A 1 270 ? 11.703 -9.281 -7.723 1.00 94.94 270 LYS A O 1
ATOM 2145 N N . VAL A 1 271 ? 10.030 -8.496 -6.444 1.00 96.88 271 VAL A N 1
ATOM 2146 C CA . VAL A 1 271 ? 9.081 -8.219 -7.533 1.00 96.88 271 VAL A CA 1
ATOM 2147 C C . VAL A 1 271 ? 8.907 -6.714 -7.760 1.00 96.88 271 VAL A C 1
ATOM 2149 O O . VAL A 1 271 ? 8.644 -6.282 -8.882 1.00 96.88 271 VAL A O 1
ATOM 2152 N N . LEU A 1 272 ? 9.098 -5.917 -6.709 1.00 96.31 272 LEU A N 1
ATOM 2153 C CA . LEU A 1 272 ? 8.998 -4.463 -6.708 1.00 96.31 272 LEU A CA 1
ATOM 2154 C C . LEU A 1 272 ? 9.881 -3.816 -7.781 1.00 96.31 272 LEU A C 1
ATOM 2156 O O . LEU A 1 272 ? 11.093 -4.037 -7.850 1.00 96.31 272 LEU A O 1
ATOM 2160 N N . ARG A 1 273 ? 9.278 -2.935 -8.582 1.00 97.00 273 ARG A N 1
ATOM 2161 C CA . ARG A 1 273 ? 9.980 -2.187 -9.628 1.00 97.00 273 ARG A CA 1
ATOM 2162 C C . ARG A 1 273 ? 10.325 -0.804 -9.108 1.00 97.00 273 ARG A C 1
ATOM 2164 O O . ARG A 1 273 ? 9.466 0.067 -9.000 1.00 97.00 273 ARG A O 1
ATOM 2171 N N . TRP A 1 274 ? 11.590 -0.608 -8.764 1.00 97.38 274 TRP A N 1
ATOM 2172 C CA . TRP A 1 274 ? 12.101 0.653 -8.233 1.00 97.38 274 TRP A CA 1
ATOM 2173 C C . TRP A 1 274 ? 13.587 0.815 -8.553 1.00 97.38 274 TRP A C 1
ATOM 2175 O O . TRP A 1 274 ? 14.243 -0.137 -8.975 1.00 97.38 274 TRP A O 1
ATOM 2185 N N . LYS A 1 275 ? 14.112 2.028 -8.366 1.00 96.06 275 LYS A N 1
ATOM 2186 C CA . LYS A 1 275 ? 15.540 2.344 -8.481 1.00 96.06 275 LYS A CA 1
ATOM 2187 C C . LYS A 1 275 ? 16.075 2.787 -7.110 1.00 96.06 275 LYS A C 1
ATOM 2189 O O . LYS A 1 275 ? 15.656 3.855 -6.654 1.00 96.06 275 LYS A O 1
ATOM 2194 N N . PRO A 1 276 ? 16.954 2.012 -6.443 1.00 96.25 276 PRO A N 1
ATOM 2195 C CA . PRO A 1 276 ? 17.603 2.449 -5.209 1.00 96.25 276 PRO A CA 1
ATOM 2196 C C . PRO A 1 276 ? 18.662 3.520 -5.497 1.00 96.25 276 PRO A C 1
ATOM 2198 O O . PRO A 1 276 ? 19.315 3.500 -6.541 1.00 96.25 276 PRO A O 1
ATOM 2201 N N . ALA A 1 277 ? 18.866 4.438 -4.550 1.00 92.62 277 ALA A N 1
ATOM 2202 C CA . ALA A 1 277 ? 19.906 5.464 -4.650 1.00 92.62 277 ALA A CA 1
ATOM 2203 C C . ALA A 1 277 ? 21.327 4.872 -4.545 1.00 92.62 277 ALA A C 1
ATOM 2205 O O . ALA A 1 277 ? 22.252 5.325 -5.223 1.00 92.62 277 ALA A O 1
ATOM 2206 N N . LYS A 1 278 ? 21.499 3.862 -3.686 1.00 92.94 278 LYS A N 1
ATOM 2207 C CA . LYS A 1 278 ? 22.739 3.113 -3.449 1.00 92.94 278 LYS A CA 1
ATOM 2208 C C . LYS A 1 278 ? 22.404 1.615 -3.380 1.00 92.94 278 LYS A C 1
ATOM 2210 O O . LYS A 1 278 ? 21.934 1.166 -2.334 1.00 92.94 278 LYS A O 1
ATOM 2215 N N . PRO A 1 279 ? 22.609 0.839 -4.458 1.00 93.44 279 PRO A N 1
ATOM 2216 C CA . PRO A 1 279 ? 22.340 -0.602 -4.463 1.00 93.44 279 PRO A CA 1
ATOM 2217 C C . PRO A 1 279 ? 23.051 -1.380 -3.345 1.00 93.44 279 PRO A C 1
ATOM 2219 O O . PRO A 1 279 ? 22.520 -2.369 -2.856 1.00 93.44 279 PRO A O 1
ATOM 2222 N N . GLU A 1 280 ? 24.216 -0.906 -2.899 1.00 92.88 280 GLU A N 1
ATOM 2223 C CA . GLU A 1 280 ? 24.986 -1.486 -1.794 1.00 92.88 280 GLU A CA 1
ATOM 2224 C C . GLU A 1 280 ? 24.347 -1.283 -0.407 1.00 92.88 280 GLU A C 1
ATOM 2226 O O . GLU A 1 280 ? 24.661 -2.008 0.532 1.00 92.88 280 GLU A O 1
ATOM 2231 N N . ASN A 1 281 ? 23.454 -0.299 -0.257 1.00 93.69 281 ASN A N 1
ATOM 2232 C CA . ASN A 1 281 ? 22.746 -0.017 0.990 1.00 93.69 281 ASN A CA 1
ATOM 2233 C C . ASN A 1 281 ? 21.275 0.300 0.695 1.00 93.69 281 ASN A C 1
ATOM 2235 O O . ASN A 1 281 ? 20.881 1.460 0.513 1.00 93.69 281 ASN A O 1
ATOM 2239 N N . LEU A 1 282 ? 20.457 -0.751 0.658 1.00 94.31 282 LEU A N 1
ATOM 2240 C CA . LEU A 1 282 ? 19.033 -0.655 0.335 1.00 94.31 282 LEU A CA 1
ATOM 2241 C C . LEU A 1 282 ? 18.230 0.061 1.428 1.00 94.31 282 LEU A C 1
ATOM 2243 O O . LEU A 1 282 ? 17.389 0.905 1.111 1.00 94.31 282 LEU A O 1
ATOM 2247 N N . SER A 1 283 ? 18.543 -0.195 2.701 1.00 93.31 283 SER A N 1
ATOM 2248 C CA . SER A 1 283 ? 17.901 0.474 3.840 1.00 93.31 283 SER A CA 1
ATOM 2249 C C . SER A 1 283 ? 18.120 1.991 3.783 1.00 93.31 283 SER A C 1
ATOM 2251 O O . SER A 1 283 ? 17.160 2.764 3.754 1.00 93.31 283 SER A O 1
ATOM 2253 N N . GLY A 1 284 ? 19.372 2.427 3.596 1.00 93.88 284 GLY A N 1
ATOM 2254 C CA . GLY A 1 284 ? 19.719 3.842 3.412 1.00 93.88 284 GLY A CA 1
ATOM 2255 C C . GLY A 1 284 ? 19.193 4.462 2.111 1.00 93.88 284 GLY A C 1
ATOM 2256 O O . GLY A 1 284 ? 19.159 5.683 1.985 1.00 93.88 284 GLY A O 1
ATOM 2257 N N . SER A 1 285 ? 18.764 3.638 1.151 1.00 94.38 285 SER A N 1
ATOM 2258 C CA . SER A 1 285 ? 18.107 4.069 -0.090 1.00 94.38 285 SER A CA 1
ATOM 2259 C C . SER A 1 285 ? 16.587 4.208 0.041 1.00 94.38 285 SER A C 1
ATOM 2261 O O . SER A 1 285 ? 15.928 4.543 -0.943 1.00 94.38 285 SER A O 1
ATOM 2263 N N . GLY A 1 286 ? 16.024 3.955 1.227 1.00 95.56 286 GLY A N 1
ATOM 2264 C CA . GLY A 1 286 ? 14.597 4.107 1.499 1.00 95.56 286 GLY A CA 1
ATOM 2265 C C . GLY A 1 286 ? 13.746 2.887 1.147 1.00 95.56 286 GLY A C 1
ATOM 2266 O O . GLY A 1 286 ? 12.547 3.048 0.931 1.00 95.56 286 GLY A O 1
ATOM 2267 N N . GLN A 1 287 ? 14.324 1.678 1.107 1.00 96.50 287 GLN A N 1
ATOM 2268 C CA . GLN A 1 287 ? 13.596 0.437 0.793 1.00 96.50 287 GLN A CA 1
ATOM 2269 C C . GLN A 1 287 ? 12.311 0.276 1.620 1.00 96.50 287 GLN A C 1
ATOM 2271 O O . GLN A 1 287 ? 11.258 -0.010 1.052 1.00 96.50 287 GLN A O 1
ATOM 2276 N N . GLN A 1 288 ? 12.374 0.551 2.927 1.00 96.81 288 GLN A N 1
ATOM 2277 C CA . GLN A 1 288 ? 11.221 0.506 3.829 1.00 96.81 288 GLN A CA 1
ATOM 2278 C C . GLN A 1 288 ? 10.046 1.359 3.323 1.00 96.81 288 GLN A C 1
ATOM 2280 O O . GLN A 1 288 ? 8.893 0.933 3.354 1.00 96.81 288 GLN A O 1
ATOM 2285 N N . ILE A 1 289 ? 10.318 2.575 2.841 1.00 96.62 289 ILE A N 1
ATOM 2286 C CA . ILE A 1 289 ? 9.279 3.492 2.352 1.00 96.62 289 ILE A CA 1
ATOM 2287 C C . ILE A 1 289 ? 8.635 2.923 1.089 1.00 96.62 289 ILE A C 1
ATOM 2289 O O . ILE A 1 289 ? 7.411 2.947 0.957 1.00 96.62 289 ILE A O 1
ATOM 2293 N N . VAL A 1 290 ? 9.451 2.384 0.183 1.00 97.31 290 VAL A N 1
ATOM 2294 C CA . VAL A 1 290 ? 8.972 1.854 -1.095 1.00 97.31 290 VAL A CA 1
ATOM 2295 C C . VAL A 1 290 ? 8.141 0.585 -0.896 1.00 97.31 290 VAL A C 1
ATOM 2297 O O . VAL A 1 290 ? 7.068 0.466 -1.486 1.00 97.31 290 VAL A O 1
ATOM 2300 N N . LEU A 1 291 ? 8.582 -0.322 -0.020 1.00 97.81 291 LEU A N 1
ATOM 2301 C CA . LEU A 1 291 ? 7.829 -1.528 0.337 1.00 97.81 291 LEU A CA 1
ATOM 2302 C C . LEU A 1 291 ? 6.483 -1.179 0.977 1.00 97.81 291 LEU A C 1
ATOM 2304 O O . LEU A 1 291 ? 5.448 -1.683 0.544 1.00 97.81 291 LEU A O 1
ATOM 2308 N N . ASN A 1 292 ? 6.477 -0.260 1.944 1.00 97.56 292 ASN A N 1
ATOM 2309 C CA . ASN A 1 292 ? 5.247 0.188 2.595 1.00 97.56 292 ASN A CA 1
ATOM 2310 C C . ASN A 1 292 ? 4.277 0.838 1.602 1.00 97.56 292 ASN A C 1
ATOM 2312 O O . ASN A 1 292 ? 3.082 0.543 1.626 1.00 97.56 292 ASN A O 1
ATOM 2316 N N . SER A 1 293 ? 4.789 1.686 0.704 1.00 98.00 293 SER A N 1
ATOM 2317 C CA . SER A 1 293 ? 3.990 2.302 -0.360 1.00 98.00 293 SER A CA 1
ATOM 2318 C C . SER A 1 293 ? 3.332 1.246 -1.249 1.00 98.00 293 SER A C 1
ATOM 2320 O O . SER A 1 293 ? 2.135 1.323 -1.514 1.00 98.00 293 SER A O 1
ATOM 2322 N N . ALA A 1 294 ? 4.076 0.210 -1.647 1.00 98.06 294 ALA A N 1
ATOM 2323 C CA . ALA A 1 294 ? 3.553 -0.864 -2.484 1.00 98.06 294 ALA A CA 1
ATOM 2324 C C . ALA A 1 294 ? 2.480 -1.711 -1.780 1.00 98.06 294 ALA A C 1
ATOM 2326 O O . ALA A 1 294 ? 1.454 -2.007 -2.391 1.00 98.06 294 ALA A O 1
ATOM 2327 N N . VAL A 1 295 ? 2.644 -2.034 -0.490 1.00 98.00 295 VAL A N 1
ATOM 2328 C CA . VAL A 1 295 ? 1.590 -2.722 0.282 1.00 98.00 295 VAL A CA 1
ATOM 2329 C C . VAL A 1 295 ? 0.309 -1.886 0.314 1.00 98.00 295 VAL A C 1
ATOM 2331 O O . VAL A 1 295 ? -0.771 -2.399 0.019 1.00 98.00 295 VAL A O 1
ATOM 2334 N N . PHE A 1 296 ? 0.413 -0.587 0.608 1.00 98.38 296 PHE A N 1
ATOM 2335 C CA . PHE A 1 296 ? -0.757 0.291 0.593 1.00 98.38 296 PHE A CA 1
ATOM 2336 C C . PHE A 1 296 ? -1.347 0.439 -0.809 1.00 98.38 296 PHE A C 1
ATOM 2338 O O . PHE A 1 296 ? -2.563 0.463 -0.952 1.00 98.38 296 PHE A O 1
ATOM 2345 N N . ALA A 1 297 ? -0.528 0.478 -1.855 1.00 98.56 297 ALA A N 1
ATOM 2346 C CA . ALA A 1 297 ? -1.023 0.566 -3.220 1.00 98.56 297 ALA A CA 1
ATOM 2347 C C . ALA A 1 297 ? -1.844 -0.652 -3.638 1.00 98.56 297 ALA A C 1
ATOM 2349 O O . ALA A 1 297 ? -2.869 -0.490 -4.296 1.00 98.56 297 ALA A O 1
ATOM 2350 N N . ILE A 1 298 ? -1.434 -1.854 -3.226 1.00 98.25 298 ILE A N 1
ATOM 2351 C CA . ILE A 1 298 ? -2.199 -3.081 -3.470 1.00 98.25 298 ILE A CA 1
ATOM 2352 C C . ILE A 1 298 ? -3.577 -2.981 -2.811 1.00 98.25 298 ILE A C 1
ATOM 2354 O O . ILE A 1 298 ? -4.587 -3.238 -3.462 1.00 98.25 298 ILE A O 1
ATOM 2358 N N . VAL A 1 299 ? -3.635 -2.538 -1.553 1.00 98.19 299 VAL A N 1
ATOM 2359 C CA . VAL A 1 299 ? -4.910 -2.316 -0.856 1.00 98.19 299 VAL A CA 1
ATOM 2360 C C . VAL A 1 299 ? -5.758 -1.272 -1.578 1.00 98.19 299 VAL A C 1
ATOM 2362 O O . VAL A 1 299 ? -6.930 -1.515 -1.833 1.00 98.19 299 VAL A O 1
ATOM 2365 N N . GLY A 1 300 ? -5.171 -0.132 -1.952 1.00 98.31 300 GLY A N 1
ATOM 2366 C CA . GLY A 1 300 ? -5.880 0.932 -2.663 1.00 98.31 300 GLY A CA 1
ATOM 2367 C C . GLY A 1 300 ? -6.443 0.473 -4.009 1.00 98.31 300 GLY A C 1
ATOM 2368 O O . GLY A 1 300 ? -7.565 0.833 -4.355 1.00 98.31 300 GLY A O 1
ATOM 2369 N N . ALA A 1 301 ? -5.704 -0.365 -4.739 1.00 98.25 301 ALA A N 1
ATOM 2370 C CA . ALA A 1 301 ? -6.178 -0.977 -5.975 1.00 98.25 301 ALA A CA 1
ATOM 2371 C C . ALA A 1 301 ? -7.376 -1.906 -5.738 1.00 98.25 301 ALA A C 1
ATOM 2373 O O . ALA A 1 301 ? -8.366 -1.821 -6.462 1.00 98.25 301 ALA A O 1
ATOM 2374 N N . ILE A 1 302 ? -7.321 -2.749 -4.701 1.00 98.06 302 ILE A N 1
ATOM 2375 C CA . ILE A 1 302 ? -8.432 -3.641 -4.336 1.00 98.06 302 ILE A CA 1
ATOM 2376 C C . ILE A 1 302 ? -9.669 -2.825 -3.951 1.00 98.06 302 ILE A C 1
ATOM 2378 O O . ILE A 1 302 ? -10.766 -3.145 -4.400 1.00 98.06 302 ILE A O 1
ATOM 2382 N N . THR A 1 303 ? -9.500 -1.745 -3.183 1.00 97.94 303 THR A N 1
ATOM 2383 C CA . THR A 1 303 ? -10.604 -0.859 -2.790 1.00 97.94 303 THR A CA 1
ATOM 2384 C C . THR A 1 303 ? -11.319 -0.257 -3.997 1.00 97.94 303 THR A C 1
ATOM 2386 O O . THR A 1 303 ? -12.543 -0.176 -3.992 1.00 97.94 303 THR A O 1
ATOM 2389 N N . LEU A 1 304 ? -10.583 0.151 -5.036 1.00 97.69 304 LEU A N 1
ATOM 2390 C CA . LEU A 1 304 ? -11.185 0.712 -6.250 1.00 97.69 304 LEU A CA 1
ATOM 2391 C C . LEU A 1 304 ? -11.834 -0.355 -7.137 1.00 97.69 304 LEU A C 1
ATOM 2393 O O . LEU A 1 304 ? -12.857 -0.076 -7.753 1.00 97.69 304 LEU A O 1
ATOM 2397 N N . GLN A 1 305 ? -11.258 -1.557 -7.203 1.00 96.88 305 GLN A N 1
ATOM 2398 C CA . GLN A 1 305 ? -11.739 -2.615 -8.093 1.00 96.88 305 GLN A CA 1
ATOM 2399 C C . GLN A 1 305 ? -12.939 -3.384 -7.520 1.00 96.88 305 GLN A C 1
ATOM 2401 O O . GLN A 1 305 ? -13.853 -3.730 -8.262 1.00 96.88 305 GLN A O 1
ATOM 2406 N N . HIS A 1 306 ? -12.929 -3.663 -6.213 1.00 96.75 306 HIS A N 1
ATOM 2407 C CA . HIS A 1 306 ? -13.898 -4.543 -5.538 1.00 96.75 306 HIS A CA 1
ATOM 2408 C C . HIS A 1 306 ? -14.707 -3.850 -4.440 1.00 96.75 306 HIS A C 1
ATOM 2410 O O . HIS A 1 306 ? -15.553 -4.473 -3.801 1.00 96.75 306 HIS A O 1
ATOM 2416 N N . GLY A 1 307 ? -14.451 -2.565 -4.197 1.00 96.69 307 GLY A N 1
ATOM 2417 C CA . GLY A 1 307 ? -15.131 -1.788 -3.169 1.00 96.69 307 GLY A CA 1
ATOM 2418 C C . GLY A 1 307 ? -14.567 -1.981 -1.757 1.00 96.69 307 GLY A C 1
ATOM 2419 O O . GLY A 1 307 ? -13.691 -2.807 -1.481 1.00 96.69 307 GLY A O 1
ATOM 2420 N N . ALA A 1 308 ? -15.092 -1.173 -0.833 1.00 95.19 308 ALA A N 1
ATOM 2421 C CA . ALA A 1 308 ? -14.584 -1.073 0.533 1.00 95.19 308 ALA A CA 1
ATOM 2422 C C . ALA A 1 308 ? -14.823 -2.338 1.373 1.00 95.19 308 ALA A C 1
ATOM 2424 O O . ALA A 1 308 ? -13.980 -2.686 2.191 1.00 95.19 308 ALA A O 1
ATOM 2425 N N . GLU A 1 309 ? -15.928 -3.058 1.165 1.00 96.25 309 GLU A N 1
ATOM 2426 C CA . GLU A 1 309 ? -16.261 -4.239 1.973 1.00 96.25 309 GLU A CA 1
ATOM 2427 C C . GLU A 1 309 ? -15.271 -5.396 1.753 1.00 96.25 309 GLU A C 1
ATOM 2429 O O . GLU A 1 309 ? -14.795 -6.028 2.703 1.00 96.25 309 GLU A O 1
ATOM 2434 N N . VAL A 1 310 ? -14.927 -5.673 0.491 1.00 96.88 310 VAL A N 1
ATOM 2435 C CA . VAL A 1 310 ? -13.930 -6.692 0.134 1.00 96.88 310 VAL A CA 1
ATOM 2436 C C . VAL A 1 310 ? -12.551 -6.262 0.628 1.00 96.88 310 VAL A C 1
ATOM 2438 O O . VAL A 1 310 ? -11.863 -7.045 1.287 1.00 96.88 310 VAL A O 1
ATOM 2441 N N . ALA A 1 311 ? -12.173 -5.001 0.399 1.00 97.12 311 ALA A N 1
ATOM 2442 C CA . ALA A 1 311 ? -10.907 -4.459 0.879 1.00 97.12 311 ALA A CA 1
ATOM 2443 C C . ALA A 1 311 ? -10.785 -4.522 2.411 1.00 97.12 311 ALA A C 1
ATOM 2445 O O . ALA A 1 311 ? -9.755 -4.954 2.922 1.00 97.12 311 ALA A O 1
ATOM 2446 N N . GLY A 1 312 ? -11.839 -4.182 3.157 1.00 96.88 312 GLY A N 1
ATOM 2447 C CA . GLY A 1 312 ? -11.860 -4.233 4.619 1.00 96.88 312 GLY A CA 1
ATOM 2448 C C . GLY A 1 312 ? -11.682 -5.649 5.171 1.00 96.88 312 GLY A C 1
ATOM 2449 O O . GLY A 1 312 ? -10.994 -5.850 6.175 1.00 96.88 312 GLY A O 1
ATOM 2450 N N . ARG A 1 313 ? -12.234 -6.671 4.500 1.00 96.31 313 ARG A N 1
ATOM 2451 C CA . ARG A 1 313 ? -11.954 -8.084 4.826 1.00 96.31 313 ARG A CA 1
ATOM 2452 C C . ARG A 1 313 ? -10.480 -8.426 4.608 1.00 96.31 313 ARG A C 1
ATOM 2454 O O . ARG A 1 313 ? -9.830 -8.937 5.518 1.00 96.31 313 ARG A O 1
ATOM 2461 N N . VAL A 1 314 ? -9.930 -8.066 3.447 1.00 96.62 314 VAL A N 1
ATOM 2462 C CA . VAL A 1 314 ? -8.513 -8.298 3.122 1.00 96.62 314 VAL A CA 1
ATOM 2463 C C . VAL A 1 314 ? -7.590 -7.599 4.124 1.00 96.62 314 VAL A C 1
ATOM 2465 O O . VAL A 1 314 ? -6.654 -8.219 4.623 1.00 96.62 314 VAL A O 1
ATOM 2468 N N . ILE A 1 315 ? -7.859 -6.339 4.476 1.00 97.06 315 ILE A N 1
ATOM 2469 C CA . ILE A 1 315 ? -7.057 -5.577 5.442 1.00 97.06 315 ILE A CA 1
ATOM 2470 C C . ILE A 1 315 ? -7.067 -6.267 6.811 1.00 97.06 315 ILE A C 1
ATOM 2472 O O . ILE A 1 315 ? -6.005 -6.469 7.403 1.00 97.06 315 ILE A O 1
ATOM 2476 N N . ARG A 1 316 ? -8.239 -6.668 7.316 1.00 95.50 316 ARG A N 1
ATOM 2477 C CA . ARG A 1 316 ? -8.351 -7.340 8.620 1.00 95.50 316 ARG A CA 1
ATOM 2478 C C . ARG A 1 316 ? -7.598 -8.670 8.650 1.00 95.50 316 ARG A C 1
ATOM 2480 O O . ARG A 1 316 ? -6.853 -8.924 9.598 1.00 95.50 316 ARG A O 1
ATOM 2487 N N . ASP A 1 317 ? -7.732 -9.477 7.602 1.00 94.94 317 ASP A N 1
ATOM 2488 C CA . ASP A 1 317 ? -7.212 -10.846 7.581 1.00 94.94 317 ASP A CA 1
ATOM 2489 C C . ASP A 1 317 ? -5.742 -10.947 7.176 1.00 94.94 317 ASP A C 1
ATOM 2491 O O . ASP A 1 317 ? -5.008 -11.770 7.725 1.00 94.94 317 ASP A O 1
ATOM 2495 N N . ARG A 1 318 ? -5.304 -10.126 6.218 1.00 94.94 318 ARG A N 1
ATOM 2496 C CA . ARG A 1 318 ? -3.966 -10.214 5.615 1.00 94.94 318 ARG A CA 1
ATOM 2497 C C . ARG A 1 318 ? -2.994 -9.172 6.128 1.00 94.94 318 ARG A C 1
ATOM 2499 O O . ARG A 1 318 ? -1.797 -9.401 6.038 1.00 94.94 318 ARG A O 1
ATOM 2506 N N . ILE A 1 319 ? -3.480 -8.065 6.688 1.00 95.00 319 ILE A N 1
ATOM 2507 C CA . ILE A 1 319 ? -2.620 -7.020 7.251 1.00 95.00 319 ILE A CA 1
ATOM 2508 C C . ILE A 1 319 ? -2.736 -7.040 8.770 1.00 95.00 319 ILE A C 1
ATOM 2510 O O . ILE A 1 319 ? -1.802 -7.436 9.460 1.00 95.00 319 ILE A O 1
ATOM 2514 N N . LEU A 1 320 ? -3.893 -6.683 9.324 1.00 94.56 320 LEU A N 1
ATOM 2515 C CA . LEU A 1 320 ? -4.017 -6.431 10.760 1.00 94.56 320 LEU A CA 1
ATOM 2516 C C . LEU A 1 320 ? -3.835 -7.684 11.625 1.00 94.56 320 LEU A C 1
ATOM 2518 O O . LEU A 1 320 ? -3.307 -7.576 12.732 1.00 94.56 320 LEU A O 1
ATOM 2522 N N . ARG A 1 321 ? -4.258 -8.860 11.151 1.00 93.56 321 ARG A N 1
ATOM 2523 C CA . ARG A 1 321 ? -4.090 -10.127 11.877 1.00 93.56 321 ARG A CA 1
ATOM 2524 C C . ARG A 1 321 ? -2.605 -10.510 12.024 1.00 93.56 321 ARG A C 1
ATOM 2526 O O . ARG A 1 321 ? -2.180 -10.642 13.175 1.00 93.56 321 ARG A O 1
ATOM 2533 N N . PRO A 1 322 ? -1.789 -10.586 10.949 1.00 91.25 322 PRO A N 1
ATOM 2534 C CA . PRO A 1 322 ? -0.340 -10.783 11.072 1.00 91.25 322 PRO A CA 1
ATOM 2535 C C . PRO A 1 322 ? 0.363 -9.740 11.948 1.00 91.25 322 PRO A C 1
ATOM 2537 O O . PRO A 1 322 ? 1.215 -10.095 12.760 1.00 91.25 322 PRO A O 1
ATOM 2540 N N . LEU A 1 323 ? -0.025 -8.461 11.854 1.00 88.81 323 LEU A N 1
ATOM 2541 C CA . LEU A 1 323 ? 0.608 -7.400 12.650 1.00 88.81 323 LEU A CA 1
ATOM 2542 C C . LEU A 1 323 ? 0.319 -7.494 14.156 1.00 88.81 323 LEU A C 1
ATOM 2544 O O . LEU A 1 323 ? 1.103 -6.976 14.962 1.00 88.81 323 LEU A O 1
ATOM 2548 N N . SER A 1 324 ? -0.797 -8.129 14.530 1.00 80.50 324 SER A N 1
ATOM 2549 C CA . SER A 1 324 ? -1.154 -8.399 15.927 1.00 80.50 324 SER A CA 1
ATOM 2550 C C . SER A 1 324 ? -0.606 -9.719 16.473 1.00 80.50 324 SER A C 1
ATOM 2552 O O . SER A 1 324 ? -0.507 -9.843 17.685 1.00 80.50 324 SER A O 1
ATOM 2554 N N . ALA A 1 325 ? -0.252 -10.680 15.612 1.00 69.62 325 ALA A N 1
ATOM 2555 C CA . ALA A 1 325 ? 0.294 -11.974 16.032 1.00 69.62 325 ALA A CA 1
ATOM 2556 C C . ALA A 1 325 ? 1.774 -11.892 16.450 1.00 69.62 325 ALA A C 1
ATOM 2558 O O . ALA A 1 325 ? 2.210 -12.658 17.299 1.00 69.62 325 ALA A O 1
ATOM 2559 N N . ASN A 1 326 ? 2.526 -10.931 15.905 1.00 55.56 326 ASN A N 1
ATOM 2560 C CA . ASN A 1 326 ? 3.916 -10.651 16.291 1.00 55.56 326 ASN A CA 1
ATOM 2561 C C . ASN A 1 326 ? 4.001 -9.746 17.540 1.00 55.56 326 ASN A C 1
ATOM 2563 O O . ASN A 1 326 ? 4.727 -8.748 17.521 1.00 55.56 326 ASN A O 1
ATOM 2567 N N . ARG A 1 327 ? 3.191 -10.014 18.572 1.00 44.09 327 ARG A N 1
ATOM 2568 C CA . ARG A 1 327 ? 3.174 -9.251 19.831 1.00 44.09 327 ARG A CA 1
ATOM 2569 C C . ARG A 1 327 ? 3.890 -10.007 20.939 1.00 44.09 327 ARG A C 1
ATOM 2571 O O . ARG A 1 327 ? 3.760 -11.247 20.968 1.00 44.09 327 ARG A O 1
#